Protein AF-A0A7S2BLW1-F1 (afdb_monomer)

Secondary structure (DSSP, 8-state):
-HHHHHTT--EE---EEESSHHHHHHHHHHHHTTEE-TT-EEESSPPPEEEEEE-TTS-EEEEEE-GGGG---SSPPHHHHHHHHT-SEEEEEESS-HHHHHHHHHHHHHTT-EEEEEEEE--SPPPHHHHTT-SEEE-BHHHHHHHHTS--SSHHHHHHHHHHHHHTT-SEEEEE-GGG-EEEE-TTS-EEEEPPPP---

Structure (mmCIF, N/CA/C/O backbone):
data_AF-A0A7S2BLW1-F1
#
_entry.id   AF-A0A7S2BLW1-F1
#
loop_
_atom_site.group_PDB
_atom_site.id
_atom_site.type_symbol
_atom_site.label_atom_id
_atom_site.label_alt_id
_atom_site.label_comp_id
_atom_site.label_asym_id
_atom_site.label_entity_id
_atom_site.label_seq_id
_atom_site.pdbx_PDB_ins_code
_atom_site.Cartn_x
_atom_site.Cartn_y
_atom_site.Cartn_z
_atom_site.occupancy
_atom_site.B_iso_or_equiv
_atom_site.auth_seq_id
_atom_site.auth_comp_id
_atom_site.auth_asym_id
_atom_site.auth_atom_id
_atom_site.pdbx_PDB_model_num
ATOM 1 N N . ALA A 1 1 ? 1.965 -8.039 -1.731 1.00 95.88 1 ALA A N 1
ATOM 2 C CA . ALA A 1 1 ? 2.128 -9.016 -2.837 1.00 95.88 1 ALA A CA 1
ATOM 3 C C . ALA A 1 1 ? 2.358 -10.453 -2.345 1.00 95.88 1 ALA A C 1
ATOM 5 O O . ALA A 1 1 ? 1.430 -11.248 -2.413 1.00 95.88 1 ALA A O 1
ATOM 6 N N . VAL A 1 2 ? 3.535 -10.786 -1.792 1.00 97.81 2 VAL A N 1
ATOM 7 C CA . VAL A 1 2 ? 3.902 -12.162 -1.371 1.00 97.81 2 VAL A CA 1
ATOM 8 C C . VAL A 1 2 ? 2.880 -12.810 -0.429 1.00 97.81 2 VAL A C 1
ATOM 10 O O . VAL A 1 2 ? 2.527 -13.969 -0.621 1.00 97.81 2 VAL A O 1
ATOM 13 N N . ALA A 1 3 ? 2.374 -12.073 0.567 1.00 96.94 3 ALA A N 1
ATOM 14 C CA . ALA A 1 3 ? 1.365 -12.594 1.493 1.00 96.94 3 ALA A CA 1
ATOM 15 C C . ALA A 1 3 ? 0.084 -13.053 0.769 1.00 96.94 3 ALA A C 1
ATOM 17 O O . ALA A 1 3 ? -0.399 -14.153 1.018 1.00 96.94 3 ALA A O 1
ATOM 18 N N . ALA A 1 4 ? -0.422 -12.253 -0.175 1.00 97.12 4 ALA A N 1
ATOM 19 C CA . ALA A 1 4 ? -1.602 -12.598 -0.966 1.00 97.12 4 ALA A CA 1
ATOM 20 C C . ALA A 1 4 ? -1.355 -13.816 -1.874 1.00 97.12 4 ALA A C 1
ATOM 22 O O . ALA A 1 4 ? -2.189 -14.719 -1.918 1.00 97.12 4 ALA A O 1
ATOM 23 N N . ALA A 1 5 ? -0.184 -13.896 -2.514 1.00 97.56 5 ALA A N 1
ATOM 24 C CA . ALA A 1 5 ? 0.185 -15.046 -3.340 1.00 97.56 5 ALA A CA 1
ATOM 25 C C . ALA A 1 5 ? 0.271 -16.343 -2.515 1.00 97.56 5 ALA A C 1
ATOM 27 O O . ALA A 1 5 ? -0.283 -17.370 -2.902 1.00 97.56 5 ALA A O 1
ATOM 28 N N . LYS A 1 6 ? 0.857 -16.284 -1.310 1.00 96.56 6 LYS A N 1
ATOM 29 C CA . LYS A 1 6 ? 0.901 -17.423 -0.375 1.00 96.56 6 LYS A CA 1
ATOM 30 C C . LYS A 1 6 ? -0.478 -17.864 0.124 1.00 96.56 6 LYS A C 1
ATOM 32 O O . LYS A 1 6 ? -0.643 -19.032 0.461 1.00 96.56 6 LYS A O 1
ATOM 37 N N . MET A 1 7 ? -1.463 -16.966 0.148 1.00 96.56 7 MET A N 1
ATOM 38 C CA . MET A 1 7 ? -2.867 -17.307 0.423 1.00 96.56 7 MET A CA 1
ATOM 39 C C . MET A 1 7 ? -3.597 -17.900 -0.798 1.00 96.56 7 MET A C 1
ATOM 41 O O . MET A 1 7 ? -4.777 -18.227 -0.701 1.00 96.56 7 MET A O 1
ATOM 45 N N . GLY A 1 8 ? -2.913 -18.065 -1.936 1.00 96.75 8 GLY A N 1
ATOM 46 C CA . GLY A 1 8 ? -3.455 -18.667 -3.155 1.00 96.75 8 GLY A CA 1
ATOM 47 C C . GLY A 1 8 ? -4.126 -17.679 -4.110 1.00 96.75 8 GLY A C 1
ATOM 48 O O . GLY A 1 8 ? -4.750 -18.113 -5.078 1.00 96.75 8 GLY A O 1
ATOM 49 N N . ALA A 1 9 ? -4.019 -16.370 -3.865 1.00 96.75 9 ALA A N 1
ATOM 50 C CA . ALA A 1 9 ? -4.524 -15.371 -4.800 1.00 96.75 9 ALA A CA 1
ATOM 51 C C . ALA A 1 9 ? -3.577 -15.226 -6.010 1.00 96.75 9 ALA A C 1
ATOM 53 O O . ALA A 1 9 ? -2.358 -15.218 -5.824 1.00 96.75 9 ALA A O 1
ATOM 54 N N . PRO A 1 10 ? -4.095 -15.058 -7.241 1.00 97.56 10 PRO A N 1
ATOM 55 C CA . PRO A 1 10 ? -3.279 -14.611 -8.364 1.00 97.56 10 PRO A CA 1
ATOM 56 C C . PRO A 1 10 ? -2.869 -13.150 -8.138 1.00 97.56 10 PRO A C 1
ATOM 58 O O . PRO A 1 10 ? -3.726 -12.282 -7.973 1.00 97.56 10 PRO A O 1
ATOM 61 N N . VAL A 1 11 ? -1.564 -12.873 -8.110 1.00 98.38 11 VAL A N 1
ATOM 62 C CA . VAL A 1 11 ? -1.025 -11.537 -7.816 1.00 98.38 11 VAL A CA 1
ATOM 63 C C . VAL A 1 11 ? -0.089 -11.105 -8.931 1.00 98.38 11 VAL A C 1
ATOM 65 O O . VAL A 1 11 ? 0.909 -11.776 -9.174 1.00 98.38 11 VAL A O 1
ATOM 68 N N . ALA A 1 12 ? -0.370 -9.951 -9.532 1.00 98.31 12 ALA A N 1
ATOM 69 C CA . ALA A 1 12 ? 0.594 -9.211 -10.334 1.00 98.31 12 ALA A CA 1
ATOM 70 C C . ALA A 1 12 ? 1.172 -8.057 -9.503 1.00 98.31 12 ALA A C 1
ATOM 72 O O . ALA A 1 12 ? 0.434 -7.354 -8.810 1.00 98.31 12 ALA A O 1
ATOM 73 N N . PHE A 1 13 ? 2.490 -7.878 -9.545 1.00 98.50 13 PHE A N 1
ATOM 74 C CA . PHE A 1 13 ? 3.198 -6.806 -8.853 1.00 98.50 13 PHE A CA 1
ATOM 75 C C . PHE A 1 13 ? 3.796 -5.821 -9.858 1.00 98.50 13 PHE A C 1
ATOM 77 O O . PHE A 1 13 ? 4.572 -6.194 -10.742 1.00 98.50 13 PHE A O 1
ATOM 84 N N . ALA A 1 14 ? 3.438 -4.550 -9.687 1.00 97.81 14 ALA A N 1
ATOM 85 C CA . ALA A 1 14 ? 3.979 -3.432 -10.440 1.00 97.81 14 ALA A CA 1
ATOM 86 C C . ALA A 1 14 ? 4.815 -2.562 -9.500 1.00 97.81 14 ALA A C 1
ATOM 88 O O . ALA A 1 14 ? 4.307 -1.998 -8.534 1.00 97.81 14 ALA A O 1
ATOM 89 N N . GLY A 1 15 ? 6.104 -2.472 -9.795 1.00 97.12 15 GLY A N 1
ATOM 90 C CA . GLY A 1 15 ? 7.085 -1.715 -9.035 1.00 97.12 15 GLY A CA 1
ATOM 91 C C . GLY A 1 15 ? 8.317 -1.457 -9.889 1.00 97.12 15 GLY A C 1
ATOM 92 O O . GLY A 1 15 ? 8.376 -1.866 -11.051 1.00 97.12 15 GLY A O 1
ATOM 93 N N . VAL A 1 16 ? 9.315 -0.796 -9.316 1.00 97.5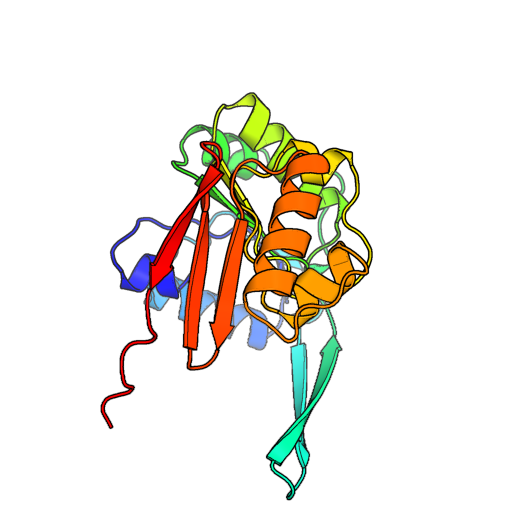6 16 VAL A N 1
ATOM 94 C CA . VAL A 1 16 ? 10.586 -0.542 -9.997 1.00 97.56 16 VAL A CA 1
ATOM 95 C C . VAL A 1 16 ? 11.699 -1.147 -9.157 1.00 97.56 16 VAL A C 1
ATOM 97 O O . VAL A 1 16 ? 11.969 -0.701 -8.044 1.00 97.56 16 VAL A O 1
ATOM 100 N N . PHE A 1 17 ? 12.342 -2.183 -9.685 1.00 97.81 17 PHE A N 1
ATOM 101 C CA . PHE A 1 17 ? 13.496 -2.799 -9.041 1.00 97.81 17 PHE A CA 1
ATOM 102 C C . PHE A 1 17 ? 14.773 -2.042 -9.396 1.00 97.81 17 PHE A C 1
ATOM 104 O O . PHE A 1 17 ? 14.910 -1.516 -10.499 1.00 97.81 17 PHE A O 1
ATOM 111 N N . GLY A 1 18 ? 15.744 -2.025 -8.485 1.00 97.69 18 GLY A N 1
ATOM 112 C CA . GLY A 1 18 ? 17.091 -1.573 -8.827 1.00 97.69 18 GLY A CA 1
ATOM 113 C C . GLY A 1 18 ? 17.799 -2.552 -9.763 1.00 97.69 18 GLY A C 1
ATOM 114 O O . GLY A 1 18 ? 17.591 -3.762 -9.678 1.00 97.69 18 GLY A O 1
ATOM 115 N N . GLY A 1 19 ? 18.698 -2.045 -10.606 1.00 96.19 19 GLY A N 1
ATOM 116 C CA . GLY A 1 19 ? 19.551 -2.857 -11.484 1.00 96.19 19 GLY A CA 1
ATOM 117 C C . GLY A 1 19 ? 20.687 -3.596 -10.759 1.00 96.19 19 GLY A C 1
ATOM 118 O O . GLY A 1 19 ? 21.615 -4.087 -11.401 1.00 96.19 19 GLY A O 1
ATOM 119 N N . ASP A 1 20 ? 20.651 -3.641 -9.427 1.00 96.69 20 ASP A N 1
ATOM 120 C CA . ASP A 1 20 ? 21.665 -4.245 -8.571 1.00 96.69 20 ASP A CA 1
ATOM 121 C C . ASP A 1 20 ? 21.285 -5.671 -8.113 1.00 96.69 20 ASP A C 1
ATOM 123 O O . ASP A 1 20 ? 20.263 -6.259 -8.494 1.00 96.69 20 ASP A O 1
ATOM 127 N N . SER A 1 21 ? 22.145 -6.270 -7.285 1.00 96.81 21 SER A N 1
ATOM 128 C CA . SER A 1 21 ? 21.915 -7.612 -6.743 1.00 96.81 21 SER A CA 1
ATOM 129 C C . SER A 1 21 ? 20.725 -7.682 -5.785 1.00 96.81 21 SER A C 1
ATOM 131 O O . SER A 1 21 ? 20.128 -8.750 -5.658 1.00 96.81 21 SER A O 1
ATOM 133 N N . HIS A 1 22 ? 20.364 -6.581 -5.115 1.00 96.56 22 HIS A N 1
ATOM 134 C CA . HIS A 1 22 ? 19.209 -6.552 -4.218 1.00 96.56 22 HIS A CA 1
ATOM 135 C C . HIS A 1 22 ? 17.907 -6.602 -5.015 1.00 96.56 22 HIS A C 1
ATOM 137 O O . HIS A 1 22 ? 17.041 -7.412 -4.692 1.00 96.56 22 HIS A O 1
ATOM 143 N N . GLY A 1 23 ? 17.797 -5.819 -6.093 1.00 97.31 23 GLY A N 1
ATOM 144 C CA . GLY A 1 23 ? 16.642 -5.876 -6.992 1.00 97.31 23 GLY A CA 1
ATOM 145 C C . GLY A 1 23 ? 16.459 -7.270 -7.600 1.00 97.31 23 GLY A C 1
ATOM 146 O O . GLY A 1 23 ? 15.361 -7.826 -7.578 1.00 97.31 23 GLY A O 1
ATOM 147 N N . SER A 1 24 ? 17.559 -7.894 -8.035 1.00 96.62 24 SER A N 1
ATOM 148 C CA . SER A 1 24 ? 17.551 -9.272 -8.554 1.00 96.62 24 SER A CA 1
ATOM 149 C C . SER A 1 24 ? 17.088 -10.301 -7.509 1.00 96.62 24 SER A C 1
ATOM 151 O O . SER A 1 24 ? 16.303 -11.202 -7.817 1.00 96.62 24 SER A O 1
ATOM 153 N N . MET A 1 25 ? 17.554 -10.166 -6.264 1.00 97.44 25 MET A N 1
ATOM 154 C CA . MET A 1 25 ? 17.175 -11.041 -5.152 1.00 97.44 25 MET A CA 1
ATOM 155 C C . MET A 1 25 ? 15.695 -10.889 -4.769 1.00 97.44 25 MET A C 1
ATOM 157 O O . MET A 1 25 ? 15.004 -11.897 -4.610 1.00 97.44 25 MET A O 1
ATOM 161 N N . LEU A 1 26 ? 15.182 -9.657 -4.686 1.00 97.25 26 LEU A N 1
ATOM 162 C CA . LEU A 1 26 ? 13.772 -9.395 -4.382 1.00 97.25 26 LEU A CA 1
ATOM 163 C C . LEU A 1 26 ? 12.848 -9.944 -5.465 1.00 97.25 26 LEU A C 1
ATOM 165 O O . LEU A 1 26 ? 11.855 -10.596 -5.144 1.00 97.25 26 LEU A O 1
ATOM 169 N N . ARG A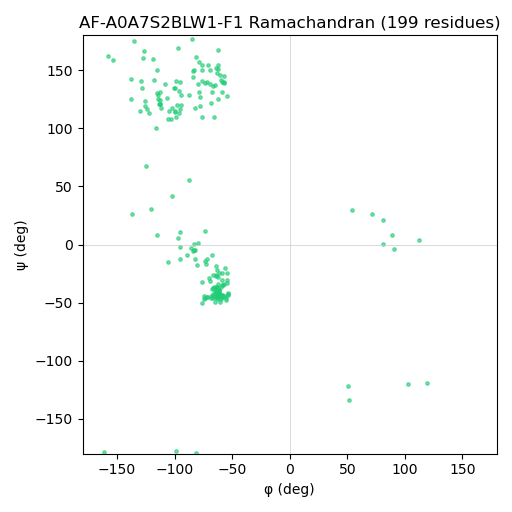 1 27 ? 13.201 -9.738 -6.738 1.00 96.88 27 ARG A N 1
ATOM 170 C CA . ARG A 1 27 ? 12.436 -10.281 -7.860 1.00 96.88 27 ARG A CA 1
ATOM 171 C C . ARG A 1 27 ? 12.373 -11.806 -7.812 1.00 96.88 27 ARG A C 1
ATOM 173 O O . ARG A 1 27 ? 11.287 -12.365 -7.879 1.00 96.88 27 ARG A O 1
ATOM 180 N N . THR A 1 28 ? 13.513 -12.462 -7.587 1.00 97.50 28 THR A N 1
ATOM 181 C CA . THR A 1 28 ? 13.574 -13.927 -7.437 1.00 97.50 28 THR A CA 1
ATOM 182 C C . THR A 1 28 ? 12.692 -14.401 -6.281 1.00 97.50 28 THR A C 1
ATOM 184 O O . THR A 1 28 ? 11.904 -15.325 -6.441 1.00 97.50 28 THR A O 1
ATOM 187 N N . THR A 1 29 ? 12.758 -13.717 -5.135 1.00 97.50 29 THR A N 1
ATOM 188 C CA . THR A 1 29 ? 11.943 -14.038 -3.950 1.00 97.50 29 THR A CA 1
ATOM 189 C C . THR A 1 29 ? 10.441 -13.903 -4.227 1.00 97.50 29 THR A C 1
ATOM 191 O O . THR A 1 29 ? 9.640 -14.701 -3.742 1.00 97.50 29 THR A O 1
ATOM 194 N N . MET A 1 30 ? 10.038 -12.887 -4.996 1.00 98.06 30 MET A N 1
ATOM 195 C CA . MET A 1 30 ? 8.648 -12.691 -5.409 1.00 98.06 30 MET A CA 1
ATOM 196 C C . MET A 1 30 ? 8.184 -13.773 -6.390 1.00 98.06 30 MET A C 1
ATOM 198 O O . MET A 1 30 ? 7.117 -14.353 -6.179 1.00 98.06 30 MET A O 1
ATOM 202 N N . ASP A 1 31 ? 8.995 -14.083 -7.401 1.00 96.19 31 ASP A N 1
ATOM 203 C CA . ASP A 1 31 ? 8.692 -15.113 -8.398 1.00 96.19 31 ASP A CA 1
ATOM 204 C C . ASP A 1 31 ? 8.552 -16.500 -7.730 1.00 96.19 31 ASP A C 1
ATOM 206 O O . ASP A 1 31 ? 7.583 -17.220 -7.976 1.00 96.19 31 ASP A O 1
ATOM 210 N N . GLU A 1 32 ? 9.455 -16.856 -6.805 1.00 97.50 32 GLU A N 1
ATOM 211 C CA . GLU A 1 32 ? 9.389 -18.096 -6.009 1.00 97.50 32 GLU A CA 1
ATOM 212 C C . GLU A 1 32 ? 8.142 -18.172 -5.114 1.00 97.50 32 GLU A C 1
ATOM 214 O O . GLU A 1 32 ? 7.647 -19.261 -4.814 1.00 97.50 32 GLU A O 1
ATOM 219 N N . ALA A 1 33 ? 7.606 -17.023 -4.698 1.00 97.75 33 ALA A N 1
ATOM 220 C CA . ALA A 1 33 ? 6.365 -16.936 -3.939 1.00 97.75 33 ALA A CA 1
ATOM 221 C C . ALA A 1 33 ? 5.099 -16.975 -4.817 1.00 97.75 33 ALA A C 1
ATOM 223 O O . ALA A 1 33 ? 3.997 -16.896 -4.272 1.00 97.75 33 ALA A O 1
ATOM 224 N N . GLY A 1 34 ? 5.234 -17.092 -6.143 1.00 97.75 34 GLY A N 1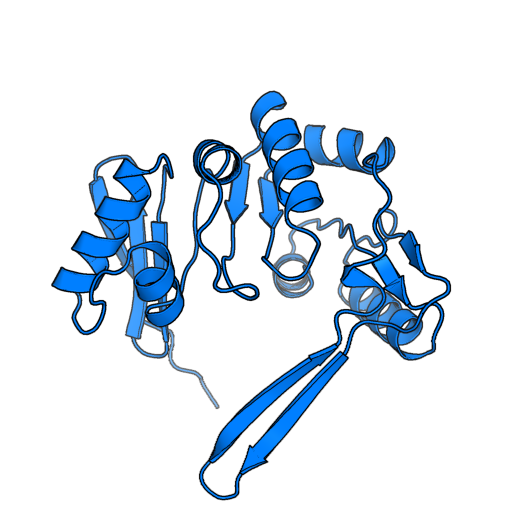
ATOM 225 C CA . GLY A 1 34 ? 4.113 -17.128 -7.084 1.00 97.75 34 GLY A CA 1
ATOM 226 C C . GLY A 1 34 ? 3.542 -15.752 -7.439 1.00 97.75 34 GLY A C 1
ATOM 227 O O . GLY A 1 34 ? 2.386 -15.663 -7.849 1.00 97.75 34 GLY A O 1
ATOM 228 N N . VAL A 1 35 ? 4.317 -14.680 -7.259 1.00 98.69 35 VAL A N 1
ATOM 229 C CA . VAL A 1 35 ? 3.942 -13.325 -7.683 1.00 98.69 35 VAL A CA 1
ATOM 230 C C . VAL A 1 35 ? 4.380 -13.114 -9.132 1.00 98.69 35 VAL A C 1
ATOM 232 O O . VAL A 1 35 ? 5.543 -13.320 -9.460 1.00 98.69 35 VAL A O 1
ATOM 235 N N . ASP A 1 36 ? 3.476 -12.659 -9.997 1.00 98.25 36 ASP A N 1
ATOM 236 C CA . ASP A 1 36 ? 3.819 -12.233 -11.355 1.00 98.25 36 ASP A CA 1
ATOM 237 C C . ASP A 1 36 ? 4.484 -10.847 -11.323 1.00 98.25 36 ASP A C 1
ATOM 239 O O . ASP A 1 36 ? 3.839 -9.837 -11.041 1.00 98.25 36 ASP A O 1
ATOM 243 N N . THR A 1 37 ? 5.787 -10.793 -11.608 1.00 97.75 37 THR A N 1
ATOM 244 C CA . THR A 1 37 ? 6.575 -9.549 -11.652 1.00 97.75 37 THR A CA 1
ATOM 245 C C . THR A 1 37 ? 6.703 -8.950 -13.058 1.00 97.75 37 THR A C 1
ATOM 247 O O . THR A 1 37 ? 7.492 -8.027 -13.262 1.00 97.75 37 THR A O 1
ATOM 250 N N . SER A 1 38 ? 5.950 -9.438 -14.051 1.00 97.00 38 SER A N 1
ATOM 251 C CA . SER A 1 38 ? 6.062 -8.997 -15.453 1.00 97.00 38 SER A CA 1
ATOM 252 C C . SER A 1 38 ? 5.711 -7.524 -15.693 1.00 97.00 38 SER A C 1
ATOM 254 O O . SER A 1 38 ? 6.181 -6.941 -16.668 1.00 97.00 38 SER A O 1
ATOM 256 N N . LEU A 1 39 ? 4.941 -6.908 -14.791 1.00 96.88 39 LEU A N 1
ATOM 257 C CA . LEU A 1 39 ? 4.591 -5.483 -14.828 1.00 96.88 39 LEU A CA 1
ATOM 258 C C . LEU A 1 39 ? 5.660 -4.575 -14.204 1.00 96.88 39 LEU A C 1
ATOM 260 O O . LEU A 1 39 ? 5.508 -3.354 -14.216 1.00 96.88 39 LEU A O 1
ATOM 264 N N . SER A 1 40 ? 6.707 -5.149 -13.611 1.00 96.75 40 SER A N 1
ATOM 265 C CA . SER A 1 40 ? 7.746 -4.383 -12.931 1.00 96.75 40 SER A CA 1
ATOM 266 C C . SER A 1 40 ? 8.818 -3.881 -13.895 1.00 96.75 40 SER A C 1
ATOM 268 O O . SER A 1 40 ? 9.215 -4.566 -14.837 1.00 96.75 40 SER A O 1
ATOM 270 N N . MET A 1 41 ? 9.326 -2.684 -13.620 1.00 96.00 41 MET A N 1
ATOM 271 C CA . MET A 1 41 ? 10.421 -2.057 -14.357 1.00 96.00 41 MET A CA 1
ATOM 272 C C . MET A 1 41 ? 11.760 -2.275 -13.644 1.00 96.00 41 MET A C 1
ATOM 274 O O . MET A 1 41 ? 11.811 -2.722 -12.495 1.00 96.00 41 MET A O 1
ATOM 278 N N . VAL A 1 42 ? 12.855 -1.941 -14.330 1.00 96.44 42 VAL A N 1
ATOM 279 C CA . VAL A 1 42 ? 14.210 -1.979 -13.768 1.00 96.44 42 VAL A CA 1
ATOM 280 C C . VAL A 1 42 ? 14.871 -0.618 -13.949 1.00 96.44 42 VAL A C 1
ATOM 282 O O . VAL A 1 42 ? 15.067 -0.161 -15.073 1.00 96.44 42 VAL A O 1
ATOM 285 N N . SER A 1 43 ? 15.225 0.006 -12.830 1.00 96.44 43 SER A N 1
ATOM 286 C CA . SER A 1 43 ? 15.986 1.250 -12.763 1.00 96.44 43 SER A CA 1
ATOM 287 C C . SER A 1 43 ? 17.468 1.006 -13.054 1.00 96.44 43 SER A C 1
ATOM 289 O O . SER A 1 43 ? 18.024 -0.040 -12.713 1.00 96.44 43 SER A O 1
ATOM 291 N N . ALA A 1 44 ? 18.152 2.007 -13.612 1.00 94.25 44 ALA A N 1
ATOM 292 C CA . ALA A 1 44 ? 19.617 2.024 -13.659 1.00 94.25 44 ALA A CA 1
ATOM 293 C C . ALA A 1 44 ? 20.255 2.300 -12.279 1.00 94.25 44 ALA A C 1
ATOM 295 O O . ALA A 1 44 ? 21.455 2.084 -12.097 1.00 94.25 44 ALA A O 1
ATOM 296 N N . GLY A 1 45 ? 19.471 2.811 -11.325 1.00 94.62 45 GLY A N 1
ATOM 297 C CA . GLY A 1 45 ? 19.885 3.111 -9.960 1.00 94.62 45 GLY A CA 1
ATOM 298 C C . GLY A 1 45 ? 19.815 1.910 -9.006 1.00 94.62 45 GLY A C 1
ATOM 299 O O . GLY A 1 45 ? 19.389 0.813 -9.386 1.00 94.62 45 GLY A O 1
ATOM 300 N N . PRO A 1 46 ? 20.244 2.110 -7.746 1.00 96.69 46 PRO A N 1
ATOM 301 C CA . PRO A 1 46 ? 20.203 1.072 -6.726 1.00 96.69 46 PRO A CA 1
ATOM 302 C C . PRO A 1 46 ? 18.768 0.785 -6.278 1.00 96.69 46 PRO A C 1
ATOM 304 O O . PRO A 1 46 ? 17.893 1.656 -6.316 1.00 96.69 46 PRO A O 1
ATOM 307 N N . ASN A 1 47 ? 18.537 -0.428 -5.789 1.00 97.69 47 ASN A N 1
ATOM 308 C CA . ASN A 1 47 ? 17.255 -0.793 -5.206 1.00 97.69 47 ASN A CA 1
ATOM 309 C C . ASN A 1 47 ? 16.982 0.035 -3.941 1.00 97.69 47 ASN A C 1
ATOM 311 O O . ASN A 1 47 ? 17.917 0.436 -3.239 1.00 97.69 47 ASN A O 1
ATOM 315 N N . GLY A 1 48 ? 15.701 0.258 -3.634 1.00 96.00 48 GLY A N 1
ATOM 316 C CA . GLY A 1 48 ? 15.296 0.836 -2.356 1.00 96.00 48 GLY A CA 1
ATOM 317 C C . GLY A 1 48 ? 15.800 0.004 -1.174 1.00 96.00 48 GLY A C 1
ATOM 318 O O . GLY A 1 48 ? 15.919 -1.222 -1.264 1.00 96.00 48 GLY A O 1
ATOM 319 N N . GLN A 1 49 ? 16.144 0.673 -0.078 1.00 94.69 49 GLN A N 1
ATOM 320 C CA . GLN A 1 49 ? 16.694 0.052 1.124 1.00 94.69 49 GLN A CA 1
ATOM 321 C C . GLN A 1 49 ? 16.068 0.658 2.375 1.00 94.69 49 GLN A C 1
ATOM 323 O O . GLN A 1 49 ? 15.876 1.869 2.464 1.00 94.69 49 GLN A O 1
ATOM 328 N N . ALA A 1 50 ? 15.827 -0.192 3.368 1.00 93.19 50 ALA A N 1
ATOM 329 C CA . ALA A 1 50 ? 15.523 0.215 4.731 1.00 93.19 50 ALA A CA 1
ATOM 330 C C . ALA A 1 50 ? 16.677 -0.231 5.635 1.00 93.19 50 ALA A C 1
ATOM 332 O O . ALA A 1 50 ? 16.996 -1.419 5.708 1.00 93.19 50 ALA A O 1
ATOM 333 N N . ILE A 1 51 ? 17.317 0.717 6.315 1.00 92.81 51 ILE A N 1
ATOM 334 C CA . ILE A 1 51 ? 18.359 0.440 7.304 1.00 92.81 51 ILE A C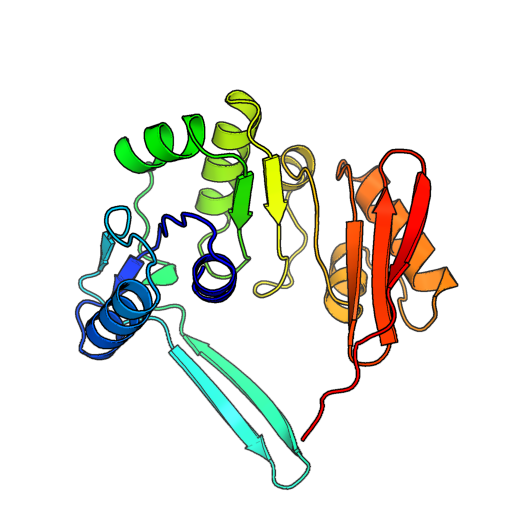A 1
ATOM 335 C C . ILE A 1 51 ? 17.699 0.497 8.675 1.00 92.81 51 ILE A C 1
ATOM 337 O O . ILE A 1 51 ? 17.311 1.567 9.139 1.00 92.81 51 ILE A O 1
ATOM 341 N N . ILE A 1 52 ? 17.564 -0.664 9.311 1.00 92.50 52 ILE A N 1
ATOM 342 C CA . ILE A 1 52 ? 16.930 -0.796 10.622 1.00 92.50 52 ILE A CA 1
ATOM 343 C C . ILE A 1 52 ? 18.025 -0.871 11.684 1.00 92.50 52 ILE A C 1
ATOM 345 O O . ILE A 1 52 ? 18.807 -1.821 11.722 1.00 92.50 52 ILE A O 1
ATOM 349 N N . VAL A 1 53 ? 18.074 0.134 12.552 1.00 93.44 53 VAL A N 1
ATOM 350 C CA . VAL A 1 53 ? 18.967 0.185 13.709 1.00 93.44 53 VAL A CA 1
ATOM 351 C C . VAL A 1 53 ? 18.167 -0.218 14.938 1.00 93.44 53 VAL A C 1
ATOM 353 O O . VAL A 1 53 ? 17.237 0.484 15.326 1.00 93.44 53 VAL A O 1
ATOM 356 N N . LEU A 1 54 ? 18.523 -1.353 15.537 1.00 93.44 54 LEU A N 1
ATOM 357 C CA . LEU A 1 54 ? 17.912 -1.834 16.771 1.00 93.44 54 LEU A CA 1
ATOM 358 C C . LEU A 1 54 ? 18.788 -1.448 17.962 1.00 93.44 54 LEU A C 1
ATOM 360 O O . LEU A 1 54 ? 19.949 -1.853 18.054 1.00 93.44 54 LEU A O 1
ATOM 364 N N . GLU A 1 55 ? 18.229 -0.675 18.882 1.00 90.56 55 GLU A N 1
ATOM 365 C CA . GLU A 1 55 ? 18.881 -0.359 20.143 1.00 90.56 55 GLU A CA 1
ATOM 366 C C . GLU A 1 55 ? 18.811 -1.544 21.119 1.00 90.56 55 GLU A C 1
ATOM 368 O O . GLU A 1 55 ? 17.859 -2.328 21.080 1.00 90.56 55 GLU A O 1
ATOM 373 N N . PRO A 1 56 ? 19.749 -1.653 22.080 1.00 91.69 56 PRO A N 1
ATOM 374 C CA . PRO A 1 56 ? 19.672 -2.657 23.146 1.00 91.69 56 PRO A CA 1
ATOM 375 C C . PRO A 1 56 ? 18.377 -2.605 23.974 1.00 91.69 56 PRO A C 1
ATOM 377 O O . PRO A 1 56 ? 18.033 -3.578 24.638 1.00 91.69 56 PRO A O 1
ATOM 380 N N . THR A 1 57 ? 17.671 -1.472 23.951 1.00 91.75 57 THR A N 1
ATOM 381 C CA . THR A 1 57 ? 16.370 -1.258 24.604 1.00 91.75 57 THR A CA 1
ATOM 382 C C . THR A 1 57 ? 15.212 -1.956 23.884 1.00 91.75 57 THR A C 1
ATOM 384 O O . THR A 1 57 ? 14.134 -2.076 24.460 1.00 91.75 57 THR A O 1
ATOM 387 N N . GLY A 1 58 ? 15.418 -2.409 22.643 1.00 85.44 58 GLY A N 1
ATOM 388 C CA . GLY A 1 58 ? 14.373 -2.915 21.753 1.00 85.44 58 GLY A CA 1
ATOM 389 C C . GLY A 1 58 ? 13.738 -1.839 20.866 1.00 85.44 58 GLY A C 1
ATOM 390 O O . GLY A 1 58 ? 12.928 -2.180 20.008 1.00 85.44 58 GLY A O 1
ATOM 391 N N . ALA A 1 59 ? 14.109 -0.563 21.029 1.00 85.31 59 ALA A N 1
ATOM 392 C CA . ALA A 1 59 ? 13.666 0.508 20.140 1.00 85.31 59 ALA A CA 1
ATOM 393 C C . ALA A 1 59 ? 14.302 0.362 18.747 1.00 85.31 59 ALA A C 1
ATOM 395 O O . ALA A 1 59 ? 15.495 0.073 18.634 1.00 85.31 59 ALA A O 1
ATOM 396 N N . ASN A 1 60 ? 13.522 0.579 17.686 1.00 87.44 60 ASN A N 1
ATOM 397 C CA . ASN A 1 60 ? 14.005 0.576 16.308 1.00 87.44 60 ASN A CA 1
ATOM 398 C C . ASN A 1 60 ? 14.026 1.998 15.722 1.00 87.44 60 ASN A C 1
ATOM 400 O O . ASN A 1 60 ? 13.103 2.784 15.894 1.00 87.44 60 ASN A O 1
ATOM 404 N N . THR A 1 61 ? 15.091 2.326 14.995 1.00 88.06 61 THR A N 1
ATOM 405 C CA . THR A 1 61 ? 15.158 3.497 14.111 1.00 88.06 61 THR A CA 1
ATOM 406 C C . THR A 1 61 ? 15.276 3.004 12.679 1.00 88.06 61 THR A C 1
ATOM 408 O O . THR A 1 61 ? 16.139 2.177 12.385 1.00 88.06 61 THR A O 1
ATOM 411 N N . ILE A 1 62 ? 14.421 3.500 11.787 1.00 87.62 62 ILE A N 1
ATOM 412 C CA . ILE A 1 62 ? 14.380 3.077 10.384 1.00 87.62 62 ILE A CA 1
ATOM 413 C C . ILE A 1 62 ? 14.830 4.245 9.507 1.00 87.62 62 ILE A C 1
ATOM 415 O O . ILE A 1 62 ? 14.219 5.310 9.527 1.00 87.62 62 ILE A O 1
ATOM 419 N N . LEU A 1 63 ? 15.897 4.047 8.729 1.00 89.31 63 LEU A N 1
ATOM 420 C CA . LEU A 1 63 ? 16.301 4.980 7.678 1.00 89.31 63 LEU A CA 1
ATOM 421 C C . LEU A 1 63 ? 15.883 4.422 6.321 1.00 89.31 63 LEU A C 1
ATOM 423 O O . LEU A 1 63 ? 16.368 3.367 5.906 1.00 89.31 63 LEU A O 1
ATOM 427 N N . LEU A 1 64 ? 15.007 5.143 5.628 1.00 89.44 64 LEU A N 1
ATOM 428 C CA . LEU A 1 64 ? 14.526 4.770 4.303 1.00 89.44 64 LEU A CA 1
ATOM 429 C C . LEU A 1 64 ? 15.354 5.461 3.219 1.00 89.44 64 LEU A C 1
ATOM 431 O O . LEU A 1 64 ? 15.527 6.679 3.213 1.00 89.44 64 LEU A O 1
ATOM 435 N N . VAL A 1 65 ? 15.843 4.665 2.275 1.00 93.06 65 VAL A N 1
ATOM 436 C CA . VAL A 1 65 ? 16.479 5.112 1.038 1.00 93.06 65 VAL A CA 1
ATOM 437 C C . VAL A 1 65 ? 15.589 4.624 -0.104 1.00 93.06 65 VAL A C 1
ATOM 439 O O . VAL A 1 65 ? 15.676 3.450 -0.459 1.00 93.06 65 VAL A O 1
ATOM 442 N N . PRO A 1 66 ? 14.728 5.479 -0.689 1.00 92.31 66 PRO A N 1
ATOM 443 C CA . PRO A 1 66 ? 13.724 5.030 -1.658 1.00 92.31 66 PRO A CA 1
ATOM 444 C C . PRO A 1 66 ? 14.318 4.322 -2.882 1.00 92.31 66 PRO A C 1
ATOM 446 O O . PRO A 1 66 ? 13.736 3.370 -3.394 1.00 92.31 66 PRO A O 1
ATOM 449 N N . GLY A 1 67 ? 15.501 4.758 -3.336 1.00 96.25 67 GLY A N 1
ATOM 450 C CA . GLY A 1 67 ? 16.183 4.177 -4.493 1.00 96.25 67 GLY A CA 1
ATOM 451 C C . GLY A 1 67 ? 15.258 4.088 -5.709 1.00 96.25 67 GLY A C 1
ATOM 452 O O . GLY A 1 67 ? 14.528 5.034 -6.014 1.00 96.25 67 GLY A O 1
ATOM 453 N N . ALA A 1 68 ? 15.268 2.928 -6.362 1.00 97.44 68 ALA A N 1
ATOM 454 C CA . ALA A 1 68 ? 14.434 2.619 -7.515 1.00 97.44 68 ALA A CA 1
ATOM 455 C C . ALA A 1 68 ? 12.923 2.824 -7.290 1.00 97.44 68 ALA A C 1
ATOM 457 O O . ALA A 1 68 ? 12.237 3.136 -8.255 1.00 97.44 68 ALA A O 1
ATOM 458 N N . ASN A 1 69 ? 12.395 2.766 -6.056 1.00 96.69 69 ASN A N 1
ATOM 459 C CA . ASN A 1 69 ? 10.960 2.987 -5.806 1.00 96.69 69 ASN A CA 1
ATOM 460 C C . ASN A 1 69 ? 10.469 4.365 -6.281 1.00 96.69 69 ASN A C 1
ATOM 462 O O . ASN A 1 69 ? 9.288 4.518 -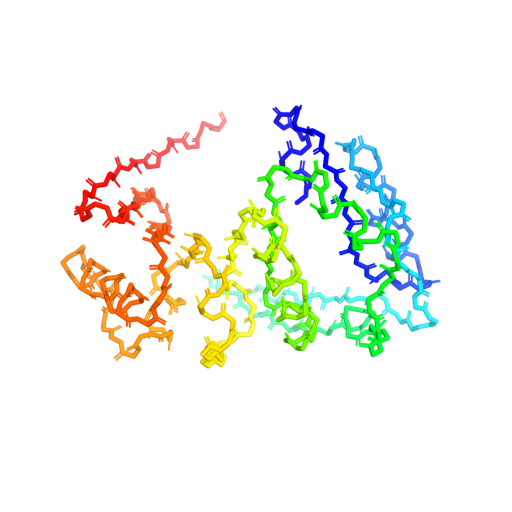6.584 1.00 96.69 69 ASN A O 1
ATOM 466 N N . ASN A 1 70 ? 11.366 5.356 -6.368 1.00 95.50 70 ASN A N 1
ATOM 467 C CA . ASN A 1 70 ? 11.063 6.692 -6.885 1.00 95.50 70 ASN A CA 1
ATOM 468 C C . ASN A 1 70 ? 11.265 6.841 -8.400 1.00 95.50 70 ASN A C 1
ATOM 470 O O . ASN A 1 70 ? 10.864 7.862 -8.961 1.00 95.50 70 ASN A O 1
ATOM 474 N N . ASP A 1 71 ? 11.860 5.849 -9.061 1.00 95.75 71 ASP A N 1
ATOM 475 C CA . ASP A 1 71 ? 12.230 5.890 -10.478 1.00 95.75 71 ASP A CA 1
ATOM 476 C C . ASP A 1 71 ? 11.079 5.430 -11.381 1.00 95.75 71 ASP A C 1
ATOM 478 O O . ASP A 1 71 ? 11.184 4.486 -12.160 1.00 95.75 71 ASP A O 1
ATOM 482 N N . TRP A 1 72 ? 9.935 6.090 -11.222 1.00 95.56 72 TRP A N 1
ATOM 483 C CA . TRP A 1 72 ? 8.787 5.916 -12.100 1.00 95.56 72 TRP A CA 1
ATOM 484 C C . TRP A 1 72 ? 8.782 6.975 -13.194 1.00 95.56 72 TRP A C 1
ATOM 486 O O . TRP A 1 72 ? 8.954 8.166 -12.916 1.00 95.56 72 TRP A O 1
ATOM 496 N N . ASP A 1 73 ? 8.433 6.571 -14.411 1.00 88.50 73 ASP A N 1
ATOM 497 C CA . ASP A 1 73 ? 8.129 7.503 -15.492 1.00 88.50 73 ASP A CA 1
ATOM 498 C C . ASP A 1 73 ? 6.907 8.385 -15.171 1.00 88.50 73 ASP A C 1
ATOM 500 O O . ASP A 1 73 ? 6.162 8.178 -14.205 1.00 88.50 73 ASP A O 1
ATOM 504 N N . VAL A 1 74 ? 6.715 9.436 -15.971 1.00 82.75 74 VAL A N 1
ATOM 505 C CA . VAL A 1 74 ? 5.550 10.330 -15.848 1.00 82.75 74 VAL A CA 1
ATOM 506 C C . VAL A 1 74 ? 4.261 9.603 -16.231 1.00 82.75 74 VAL A C 1
ATOM 508 O O . VAL A 1 74 ? 3.232 9.809 -15.591 1.00 82.75 74 VAL A O 1
ATOM 511 N N . GLU A 1 75 ? 4.323 8.748 -17.252 1.00 91.25 75 GLU A N 1
ATOM 512 C CA . GLU A 1 75 ? 3.183 7.982 -17.751 1.00 91.25 75 GLU A CA 1
ATOM 513 C C . GLU A 1 75 ? 3.199 6.553 -17.204 1.00 91.25 75 GLU A C 1
ATOM 515 O O . GLU A 1 75 ? 4.245 5.910 -17.127 1.00 91.25 75 GLU A O 1
ATOM 520 N N . LEU A 1 76 ? 2.018 6.037 -16.857 1.00 95.00 76 LEU A N 1
ATOM 521 C CA . LEU A 1 76 ? 1.874 4.643 -16.450 1.00 95.00 76 LEU A CA 1
ATOM 522 C C . LEU A 1 76 ? 2.030 3.706 -17.662 1.00 95.00 76 LEU A C 1
ATOM 524 O O . LEU A 1 76 ? 1.472 3.989 -18.729 1.00 95.00 76 LEU A O 1
ATOM 528 N N . PRO A 1 77 ? 2.712 2.554 -17.515 1.00 95.19 77 PRO A N 1
ATOM 529 C CA . PRO A 1 77 ? 2.807 1.563 -18.581 1.00 95.19 77 PRO A CA 1
ATOM 530 C C . PRO A 1 77 ? 1.429 1.077 -19.051 1.00 95.19 77 PRO A C 1
ATOM 532 O O . PRO A 1 77 ? 0.547 0.780 -18.246 1.00 95.19 77 PRO A O 1
ATOM 535 N N . LYS A 1 78 ? 1.246 0.912 -20.366 1.00 95.75 78 LYS A N 1
ATOM 536 C CA . LYS A 1 78 ? -0.030 0.437 -20.941 1.00 95.75 78 LYS A CA 1
ATOM 537 C C . LYS A 1 78 ? -0.442 -0.942 -20.426 1.00 95.75 78 LYS A C 1
ATOM 539 O O . LYS A 1 78 ? -1.626 -1.182 -20.209 1.00 95.75 78 LYS A O 1
ATOM 544 N N . ASP A 1 79 ? 0.528 -1.828 -20.216 1.00 96.88 79 ASP A N 1
ATOM 545 C CA . ASP A 1 79 ? 0.266 -3.171 -19.698 1.00 96.88 79 ASP A CA 1
ATOM 546 C C . ASP A 1 79 ? -0.190 -3.138 -18.232 1.00 96.88 79 ASP A C 1
ATOM 548 O O . ASP A 1 79 ? -1.048 -3.933 -17.851 1.00 96.88 79 ASP A O 1
ATOM 552 N N . LEU A 1 80 ? 0.280 -2.165 -17.437 1.00 97.75 80 LEU A N 1
ATOM 553 C CA . LEU A 1 80 ? -0.230 -1.921 -16.084 1.00 97.75 80 LEU A CA 1
ATOM 554 C C . LEU A 1 80 ? -1.697 -1.478 -16.129 1.00 97.75 80 LEU A C 1
ATOM 556 O O . LEU A 1 80 ? -2.530 -2.070 -15.448 1.00 97.75 80 LEU A O 1
ATOM 560 N N . LEU A 1 81 ? -2.031 -0.492 -16.969 1.00 97.81 81 LEU A N 1
ATOM 561 C CA . LEU A 1 81 ? -3.412 -0.011 -17.126 1.00 97.81 81 LEU A CA 1
ATOM 562 C C . LEU A 1 81 ? -4.369 -1.146 -17.521 1.00 97.81 81 LEU A C 1
ATOM 564 O O . LEU A 1 81 ? -5.436 -1.300 -16.928 1.00 97.81 81 LEU A O 1
ATOM 568 N N . LYS A 1 82 ? -3.950 -1.989 -18.470 1.00 97.69 82 LYS A N 1
ATOM 569 C CA . LYS A 1 82 ? -4.713 -3.162 -18.906 1.00 97.69 82 LYS A CA 1
ATOM 570 C C . LYS A 1 82 ? -4.830 -4.227 -17.813 1.00 97.69 82 LYS A C 1
ATOM 572 O O . LYS A 1 82 ? -5.868 -4.873 -17.697 1.00 97.69 82 LYS A O 1
ATOM 577 N N . SER A 1 83 ? -3.778 -4.437 -17.022 1.00 97.88 83 SER A N 1
ATOM 578 C CA . SER A 1 83 ? -3.829 -5.375 -15.900 1.00 97.88 83 SER A CA 1
ATOM 579 C C . SER A 1 83 ? -4.804 -4.912 -14.821 1.00 97.88 83 SER A C 1
ATOM 581 O O . SER A 1 83 ? -5.481 -5.751 -14.232 1.00 97.88 83 SER A O 1
ATOM 583 N N . ILE A 1 84 ? -4.891 -3.601 -14.571 1.00 98.44 84 ILE A N 1
ATOM 584 C CA . ILE A 1 84 ? -5.835 -3.030 -13.605 1.00 98.44 84 ILE A CA 1
ATOM 585 C C . ILE A 1 84 ? -7.274 -3.311 -14.041 1.00 98.44 84 ILE A C 1
ATOM 587 O O . ILE A 1 84 ? -8.048 -3.787 -13.223 1.00 98.44 84 ILE A O 1
ATOM 591 N N . GLU A 1 85 ? -7.620 -3.119 -15.319 1.00 97.44 85 GLU A N 1
ATOM 592 C CA . GLU A 1 85 ? -8.974 -3.376 -15.853 1.00 97.44 85 GLU A CA 1
ATOM 593 C C . GLU A 1 85 ? -9.500 -4.797 -15.573 1.00 97.44 85 GLU A C 1
ATOM 595 O O . GLU A 1 85 ? -10.707 -4.997 -15.451 1.00 97.44 85 GLU A O 1
ATOM 600 N N . GLY A 1 86 ? -8.607 -5.789 -15.493 1.00 95.62 86 GLY A N 1
ATOM 601 C CA . GLY A 1 86 ? -8.954 -7.184 -15.211 1.00 95.62 86 GLY A CA 1
ATOM 602 C C . GLY A 1 86 ? -8.834 -7.595 -13.740 1.00 95.62 86 GLY A C 1
ATOM 603 O O . GLY A 1 86 ? -9.105 -8.754 -13.420 1.00 95.62 86 GLY A O 1
ATOM 604 N N . ALA A 1 87 ? -8.392 -6.700 -12.856 1.00 97.88 87 ALA A N 1
ATOM 605 C CA . ALA A 1 87 ? -8.132 -7.012 -11.457 1.00 97.88 87 ALA A CA 1
ATOM 606 C C . ALA A 1 87 ? -9.410 -6.954 -10.606 1.00 97.88 87 ALA A C 1
ATOM 608 O O . ALA A 1 87 ? -10.322 -6.174 -10.861 1.00 97.88 87 ALA A O 1
ATOM 609 N N . SER A 1 88 ? -9.466 -7.763 -9.545 1.00 97.25 88 SER A N 1
ATOM 610 C CA . SER A 1 88 ? -10.539 -7.658 -8.542 1.00 97.25 88 SER A CA 1
ATOM 611 C C . SER A 1 88 ? -10.337 -6.470 -7.601 1.00 97.25 88 SER A C 1
ATOM 613 O O . SER A 1 88 ? -11.306 -5.883 -7.132 1.00 97.25 88 SER A O 1
ATOM 615 N N . CYS A 1 89 ? -9.082 -6.123 -7.322 1.00 98.00 89 CYS A N 1
ATOM 616 C CA . CYS A 1 89 ? -8.699 -4.935 -6.576 1.00 98.00 89 CYS A CA 1
ATOM 617 C C . CYS A 1 89 ? -7.251 -4.553 -6.901 1.00 98.00 89 CYS A C 1
ATOM 619 O O . CYS A 1 89 ? -6.467 -5.370 -7.392 1.00 98.00 89 CYS A O 1
ATOM 621 N N . VAL A 1 90 ? -6.894 -3.314 -6.584 1.00 98.50 90 VAL A N 1
ATOM 622 C CA . VAL A 1 90 ? -5.524 -2.808 -6.577 1.00 98.50 90 VAL A CA 1
ATOM 623 C C . VAL A 1 90 ? -5.167 -2.441 -5.143 1.00 98.50 90 VAL A C 1
ATOM 625 O O . VAL A 1 90 ? -5.922 -1.739 -4.476 1.00 98.50 90 VAL A O 1
ATOM 628 N N . MET A 1 91 ? -4.016 -2.918 -4.666 1.00 98.38 91 MET A N 1
ATOM 629 C CA . MET A 1 91 ? -3.482 -2.563 -3.351 1.00 98.38 91 MET A CA 1
ATOM 630 C C . MET A 1 91 ? -2.290 -1.617 -3.511 1.00 98.38 91 MET A C 1
ATOM 632 O O . MET A 1 91 ? -1.334 -1.959 -4.206 1.00 98.38 91 MET A O 1
ATOM 636 N N . LEU A 1 92 ? -2.339 -0.465 -2.846 1.00 98.25 92 LEU A N 1
ATOM 637 C CA . LEU A 1 92 ? -1.310 0.580 -2.871 1.00 98.25 92 LEU A CA 1
ATOM 638 C C . LEU A 1 92 ? -0.726 0.811 -1.466 1.00 98.25 92 LEU A C 1
ATOM 640 O O . LEU A 1 92 ? -1.345 0.425 -0.475 1.00 98.25 92 LEU A O 1
ATOM 644 N N . GLN A 1 93 ? 0.469 1.408 -1.409 1.00 96.69 93 GLN A N 1
ATOM 645 C CA . GLN A 1 93 ? 1.173 1.859 -0.194 1.00 96.69 93 GLN A CA 1
ATOM 646 C C . GLN A 1 93 ? 1.747 3.266 -0.417 1.00 96.69 93 GLN A C 1
ATOM 648 O O . GLN A 1 93 ? 1.727 3.766 -1.544 1.00 96.69 93 GLN A O 1
ATOM 653 N N . ARG A 1 94 ? 2.342 3.899 0.602 1.00 95.56 94 ARG A N 1
ATOM 654 C CA . ARG A 1 94 ? 2.961 5.237 0.490 1.00 95.56 94 ARG A CA 1
ATOM 655 C C . ARG A 1 94 ? 4.486 5.214 0.399 1.00 95.56 94 ARG A C 1
ATOM 657 O O . ARG A 1 94 ? 5.161 6.050 0.990 1.00 95.56 94 ARG A O 1
ATOM 664 N N . GLU A 1 95 ? 5.026 4.272 -0.370 1.00 95.56 95 GLU A N 1
ATOM 665 C CA . GLU A 1 95 ? 6.478 4.094 -0.561 1.00 95.56 95 GLU A CA 1
ATOM 666 C C . GLU A 1 95 ? 6.957 4.352 -2.003 1.00 95.56 95 GLU A C 1
ATOM 668 O O . GLU A 1 95 ? 8.115 4.097 -2.337 1.00 95.56 95 GLU A O 1
ATOM 673 N N . ILE A 1 96 ? 6.073 4.868 -2.861 1.00 95.94 96 ILE A N 1
ATOM 674 C CA . ILE A 1 96 ? 6.366 5.321 -4.230 1.00 95.94 96 ILE A CA 1
ATOM 675 C C . ILE A 1 96 ? 5.867 6.766 -4.406 1.00 95.94 96 ILE A C 1
ATOM 677 O O . ILE A 1 96 ? 5.089 7.239 -3.571 1.00 95.94 96 ILE A O 1
ATOM 681 N N . PRO A 1 97 ? 6.252 7.490 -5.477 1.00 95.56 97 PRO A N 1
ATOM 682 C CA . PRO A 1 97 ? 5.796 8.856 -5.689 1.00 95.56 97 PRO A CA 1
ATOM 683 C C . PRO A 1 97 ? 4.270 8.946 -5.674 1.00 95.56 97 PRO A C 1
ATOM 685 O O . PRO A 1 97 ? 3.595 8.253 -6.433 1.00 95.56 97 PRO A O 1
ATOM 688 N N . GLU A 1 98 ? 3.722 9.846 -4.862 1.00 95.19 98 GLU A N 1
ATOM 689 C CA . GLU A 1 98 ? 2.273 9.951 -4.651 1.00 95.19 98 GLU A CA 1
ATOM 690 C C . GLU A 1 98 ? 1.490 10.169 -5.955 1.00 95.19 98 GLU A C 1
ATOM 692 O O . GLU A 1 98 ? 0.424 9.588 -6.151 1.00 95.19 98 GLU A O 1
ATOM 697 N N . ARG A 1 99 ? 2.077 10.899 -6.913 1.00 96.00 99 ARG A N 1
ATOM 698 C CA . ARG A 1 99 ? 1.525 11.069 -8.269 1.00 96.00 99 ARG A CA 1
ATOM 699 C C . ARG A 1 99 ? 1.226 9.741 -8.985 1.00 96.00 99 ARG A C 1
ATOM 701 O O . ARG A 1 99 ? 0.294 9.683 -9.779 1.00 96.00 99 ARG A O 1
ATOM 708 N N . ILE A 1 100 ? 2.014 8.692 -8.732 1.00 97.56 100 ILE A N 1
ATOM 709 C CA . ILE A 1 100 ? 1.819 7.359 -9.317 1.00 97.56 100 ILE A CA 1
ATOM 710 C C . ILE A 1 100 ? 0.642 6.668 -8.641 1.00 97.56 100 ILE A C 1
ATOM 712 O O . ILE A 1 100 ? -0.239 6.170 -9.339 1.00 97.56 100 ILE A O 1
ATOM 716 N N . ASN A 1 101 ? 0.584 6.704 -7.306 1.00 97.38 101 ASN A N 1
ATOM 717 C CA . ASN A 1 101 ? -0.553 6.175 -6.551 1.00 97.38 101 ASN A CA 1
ATOM 718 C C . ASN A 1 101 ? -1.869 6.815 -6.999 1.00 97.38 101 ASN A C 1
ATOM 720 O O . ASN A 1 101 ? -2.826 6.099 -7.277 1.00 97.38 101 ASN A O 1
ATOM 724 N N . ILE A 1 102 ? -1.898 8.143 -7.144 1.00 97.25 102 ILE A N 1
ATOM 725 C CA . ILE A 1 102 ? -3.074 8.882 -7.616 1.00 97.25 102 ILE A CA 1
ATOM 726 C C . ILE A 1 102 ? -3.471 8.432 -9.024 1.00 97.25 102 ILE A C 1
ATOM 728 O O . ILE A 1 102 ? -4.634 8.108 -9.251 1.00 97.25 102 ILE A O 1
ATOM 732 N N . ALA A 1 103 ? -2.522 8.365 -9.963 1.00 97.81 103 ALA A N 1
ATOM 733 C CA . ALA A 1 103 ? -2.811 7.954 -11.336 1.00 97.81 103 ALA A CA 1
ATOM 734 C C . ALA A 1 103 ? -3.362 6.516 -11.408 1.00 97.81 103 ALA A C 1
ATOM 736 O O . ALA A 1 103 ? -4.329 6.256 -12.127 1.00 97.81 103 ALA A O 1
ATOM 737 N N . VAL A 1 104 ? -2.790 5.590 -10.631 1.00 98.25 104 VAL A N 1
ATOM 738 C CA . VAL A 1 104 ? -3.261 4.200 -10.548 1.00 98.25 104 VAL A CA 1
ATOM 739 C C . VAL A 1 104 ? -4.649 4.129 -9.911 1.00 98.25 104 VAL A C 1
ATOM 741 O O . VAL A 1 104 ? -5.531 3.465 -10.454 1.00 98.25 104 VAL A O 1
ATOM 744 N N . ALA A 1 105 ? -4.871 4.834 -8.800 1.00 98.19 105 ALA A N 1
ATOM 745 C CA . ALA A 1 105 ? -6.148 4.842 -8.092 1.00 98.19 105 ALA A CA 1
ATOM 746 C C . ALA A 1 105 ? -7.273 5.456 -8.942 1.00 98.19 105 ALA A C 1
ATOM 748 O O . ALA A 1 105 ? -8.382 4.923 -8.981 1.00 98.19 105 ALA A O 1
ATOM 749 N N . GLN A 1 106 ? -6.984 6.530 -9.682 1.00 97.81 106 GLN A N 1
ATOM 750 C CA . GLN A 1 106 ? -7.930 7.147 -10.613 1.00 97.81 106 GLN A CA 1
ATOM 751 C C . GLN A 1 106 ? -8.313 6.196 -11.749 1.00 97.81 106 GLN A C 1
ATOM 753 O O . GLN A 1 106 ? -9.499 6.074 -12.059 1.00 97.81 106 GLN A O 1
ATOM 758 N N . HIS A 1 107 ? -7.339 5.506 -12.353 1.00 98.31 107 HIS A N 1
ATOM 759 C CA . HIS A 1 107 ? -7.611 4.521 -13.405 1.00 98.31 107 HIS A CA 1
ATOM 760 C C . HIS A 1 107 ? -8.422 3.336 -12.868 1.00 98.31 107 HIS A C 1
ATOM 762 O O . HIS A 1 107 ? -9.449 2.986 -13.441 1.00 98.31 107 HIS A O 1
ATOM 768 N N . ALA A 1 108 ? -8.037 2.781 -11.714 1.00 98.44 108 ALA A N 1
ATOM 769 C CA . ALA A 1 108 ? -8.781 1.706 -11.057 1.00 98.44 108 ALA A CA 1
ATOM 770 C C . ALA A 1 108 ? -10.244 2.102 -10.797 1.00 98.44 108 ALA A C 1
ATOM 772 O O . ALA A 1 108 ? -11.160 1.380 -11.196 1.00 98.44 108 ALA A O 1
ATOM 773 N N . LYS A 1 109 ? -10.480 3.301 -10.246 1.00 96.88 109 LYS A N 1
ATOM 774 C CA . LYS A 1 109 ? -11.831 3.837 -10.031 1.00 96.88 109 LYS A CA 1
ATOM 775 C C . LYS A 1 109 ? -12.625 3.962 -11.335 1.00 96.88 109 LYS A C 1
ATOM 777 O O . LYS A 1 109 ? -13.801 3.604 -11.361 1.00 96.88 109 LYS A O 1
ATOM 782 N N . GLN A 1 110 ? -12.010 4.449 -12.416 1.00 97.69 110 GLN A N 1
ATOM 783 C CA . GLN A 1 110 ? -12.660 4.560 -13.733 1.00 97.69 110 GLN A CA 1
ATOM 784 C C . GLN A 1 110 ? -13.080 3.195 -14.292 1.00 97.69 110 GLN A C 1
ATOM 786 O O . GLN A 1 110 ? -14.125 3.091 -14.933 1.00 97.69 110 GLN A O 1
ATOM 791 N N . CYS A 1 111 ? -12.301 2.152 -14.011 1.00 97.81 111 CYS A N 1
ATOM 792 C CA . CYS A 1 111 ? -12.596 0.774 -14.393 1.00 97.81 111 CYS A CA 1
ATOM 793 C C . CYS A 1 111 ? -13.571 0.063 -13.436 1.00 97.81 111 CYS A C 1
ATOM 795 O O . CYS A 1 111 ? -13.966 -1.067 -13.714 1.00 97.81 111 CYS A O 1
ATOM 797 N N . GLY A 1 112 ? -13.968 0.696 -12.326 1.00 97.75 112 GLY A N 1
ATOM 798 C CA . GLY A 1 112 ? -14.797 0.070 -11.291 1.00 97.75 112 GLY A CA 1
ATOM 799 C C . GLY A 1 112 ? -14.054 -0.985 -10.464 1.00 97.75 112 GLY A C 1
ATOM 800 O O . GLY A 1 112 ? -14.682 -1.908 -9.950 1.00 97.75 112 GLY A O 1
ATOM 801 N N . VAL A 1 113 ? -12.730 -0.867 -10.365 1.00 98.50 113 VAL A N 1
ATOM 802 C CA . VAL A 1 113 ? -11.849 -1.770 -9.617 1.00 98.50 113 VAL A CA 1
ATOM 803 C C . VAL A 1 113 ? -11.580 -1.179 -8.240 1.00 98.50 113 VAL A C 1
ATOM 805 O O . VAL A 1 113 ? -11.235 -0.002 -8.119 1.00 98.50 113 VAL A O 1
ATOM 808 N N . ASP A 1 114 ? -11.721 -2.002 -7.202 1.00 98.12 114 ASP A N 1
ATOM 809 C CA . ASP A 1 114 ? -11.557 -1.552 -5.823 1.00 98.12 114 ASP A CA 1
ATOM 810 C C . ASP A 1 114 ? -10.114 -1.149 -5.514 1.00 98.12 114 ASP A C 1
ATOM 812 O O . ASP A 1 114 ? -9.172 -1.874 -5.836 1.00 98.12 114 ASP A O 1
ATOM 816 N N . VAL A 1 115 ? -9.944 -0.022 -4.820 1.00 98.50 115 VAL A N 1
ATOM 817 C CA . VAL A 1 115 ? -8.636 0.447 -4.343 1.00 98.50 115 VAL A CA 1
ATOM 818 C C . VAL A 1 115 ? -8.531 0.208 -2.840 1.00 98.50 115 VAL A C 1
ATOM 820 O O . VAL A 1 115 ? -9.257 0.815 -2.047 1.00 98.50 115 VAL A O 1
ATOM 823 N N . LEU A 1 116 ? -7.610 -0.672 -2.452 1.00 98.19 116 LEU A N 1
ATOM 824 C CA . LEU A 1 116 ? -7.174 -0.862 -1.073 1.00 98.19 116 LEU A CA 1
ATOM 825 C C . LEU A 1 116 ? -5.915 -0.025 -0.842 1.00 98.19 116 LEU A C 1
ATOM 827 O O . LEU A 1 116 ? -4.879 -0.271 -1.457 1.00 98.19 116 LEU A O 1
ATOM 831 N N . MET A 1 117 ? -5.999 0.949 0.053 1.00 97.75 117 MET A N 1
ATOM 832 C CA . MET A 1 117 ? -4.878 1.800 0.419 1.00 97.75 117 MET A CA 1
ATOM 833 C C . MET A 1 117 ? -4.362 1.414 1.798 1.00 97.75 117 MET A C 1
ATOM 835 O O . MET A 1 117 ? -5.009 1.699 2.804 1.00 97.75 117 MET A O 1
ATOM 839 N N . ASP A 1 118 ? -3.195 0.786 1.834 1.00 96.88 118 ASP A N 1
ATOM 840 C CA . ASP A 1 118 ? -2.362 0.756 3.031 1.00 96.88 118 ASP A CA 1
ATOM 841 C C . ASP A 1 118 ? -1.650 2.113 3.118 1.00 96.88 118 ASP A C 1
ATOM 843 O O . ASP A 1 118 ? -1.083 2.596 2.137 1.00 96.88 118 ASP A O 1
ATOM 847 N N . VAL A 1 119 ? -1.765 2.791 4.255 1.00 94.31 119 VAL A N 1
ATOM 848 C CA . VAL A 1 119 ? -1.238 4.155 4.410 1.00 94.31 119 VAL A CA 1
ATOM 849 C C . VAL A 1 119 ? 0.133 4.193 5.074 1.00 94.31 119 VAL A C 1
ATOM 851 O O . VAL A 1 119 ? 0.652 5.287 5.282 1.00 94.31 119 VAL A O 1
ATOM 854 N N . GLY A 1 120 ? 0.740 3.033 5.333 1.00 90.75 120 GLY A N 1
ATOM 855 C CA . GLY A 1 120 ? 2.123 2.947 5.777 1.00 90.75 120 GLY A CA 1
ATOM 856 C C . GLY A 1 120 ? 3.097 3.560 4.762 1.00 90.75 120 GLY A C 1
ATOM 857 O O . GLY A 1 120 ? 2.932 3.421 3.542 1.00 90.75 120 GLY A O 1
ATOM 858 N N . GLY A 1 121 ? 4.120 4.244 5.279 1.00 88.56 121 GLY A N 1
ATOM 859 C CA . GLY A 1 121 ? 5.133 4.953 4.495 1.00 88.56 121 GLY A CA 1
ATOM 860 C C . GLY A 1 121 ? 5.136 6.452 4.795 1.00 88.56 121 GLY A C 1
ATOM 861 O O . GLY A 1 121 ? 5.419 6.854 5.918 1.00 88.56 121 GLY A O 1
ATOM 862 N N . ASP A 1 122 ? 4.876 7.282 3.783 1.00 89.06 122 ASP A N 1
ATOM 863 C CA . ASP A 1 122 ? 4.801 8.742 3.923 1.00 89.06 122 ASP A CA 1
ATOM 864 C C . ASP A 1 122 ? 3.669 9.183 4.879 1.00 89.06 122 ASP A C 1
ATOM 866 O O . ASP A 1 122 ? 2.500 8.854 4.670 1.00 89.06 122 ASP A O 1
ATOM 870 N N . ASP A 1 123 ? 4.017 9.966 5.903 1.00 85.88 123 ASP A N 1
ATOM 871 C CA . ASP A 1 123 ? 3.104 10.479 6.937 1.00 85.88 123 ASP A CA 1
ATOM 872 C C . ASP A 1 123 ? 2.382 11.787 6.553 1.00 85.88 123 ASP A C 1
ATOM 874 O O . ASP A 1 123 ? 1.566 12.301 7.321 1.00 85.88 123 ASP A O 1
ATOM 878 N N . SER A 1 124 ? 2.674 12.378 5.391 1.00 88.81 124 SER A N 1
ATOM 879 C CA . SER A 1 124 ? 2.009 13.609 4.942 1.00 88.81 124 SER A CA 1
ATOM 880 C C . SER A 1 124 ? 0.499 13.405 4.746 1.00 88.81 124 SER A C 1
ATOM 882 O O . SER A 1 124 ? 0.060 12.296 4.468 1.00 88.81 124 SER A O 1
ATOM 884 N N . PRO A 1 125 ? -0.356 14.434 4.838 1.00 88.75 125 PRO A N 1
ATOM 885 C CA . PRO A 1 125 ? -1.787 14.258 4.586 1.00 88.75 125 PRO A CA 1
ATOM 886 C C . PRO A 1 125 ? -2.075 13.687 3.188 1.00 88.75 125 PRO A C 1
ATOM 888 O O . PRO A 1 125 ? -1.461 14.111 2.210 1.00 88.75 125 PRO A O 1
ATOM 891 N N . LEU A 1 126 ? -3.039 12.767 3.076 1.00 92.19 126 LEU A N 1
ATOM 892 C CA . LEU A 1 126 ? -3.471 12.255 1.773 1.00 92.19 126 LEU A CA 1
ATOM 893 C C . LEU A 1 126 ? -4.177 13.358 0.962 1.00 92.19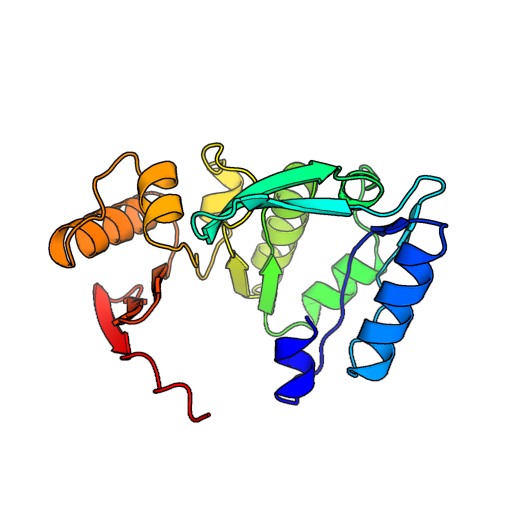 126 LEU A C 1
ATOM 895 O O . LEU A 1 126 ? -5.114 13.987 1.469 1.00 92.19 126 LEU A O 1
ATOM 899 N N . PRO A 1 127 ? -3.811 13.569 -0.314 1.00 93.25 127 PRO A N 1
ATOM 900 C CA . PRO A 1 127 ? -4.523 14.487 -1.189 1.00 93.25 127 PRO A CA 1
ATOM 901 C C . PRO A 1 127 ? -5.983 14.079 -1.378 1.00 93.25 127 PRO A C 1
ATOM 903 O O . PRO A 1 127 ? -6.318 12.897 -1.481 1.00 93.25 127 PRO A O 1
ATOM 906 N N . LYS A 1 128 ? -6.862 15.074 -1.521 1.00 92.44 128 LYS A N 1
ATOM 907 C CA . LYS A 1 128 ? -8.299 14.857 -1.746 1.00 92.44 128 LYS A CA 1
ATOM 908 C C . LYS A 1 128 ? -8.581 13.940 -2.944 1.00 92.44 128 LYS A C 1
ATOM 910 O O . LYS A 1 128 ? -9.438 13.069 -2.865 1.00 92.44 128 LYS A O 1
ATOM 915 N N . GLU A 1 129 ? -7.841 14.116 -4.034 1.00 94.50 129 GLU A N 1
ATOM 916 C CA . GLU A 1 129 ? -7.981 13.296 -5.244 1.00 94.50 129 GLU A CA 1
ATOM 917 C C . GLU A 1 129 ? -7.623 11.820 -5.031 1.00 94.50 129 GLU A C 1
ATOM 919 O O . GLU A 1 129 ? -8.180 10.957 -5.708 1.00 94.50 129 GLU A O 1
ATOM 924 N N . MET A 1 130 ? -6.746 11.522 -4.066 1.00 95.75 130 MET A N 1
ATOM 925 C CA . MET A 1 130 ? -6.454 10.155 -3.649 1.00 95.75 130 MET A CA 1
ATOM 926 C C . MET A 1 130 ? -7.588 9.609 -2.782 1.00 95.75 130 MET A C 1
ATOM 928 O O . MET A 1 130 ? -8.116 8.541 -3.075 1.00 95.75 130 MET A O 1
ATOM 932 N N . LEU A 1 131 ? -8.008 10.364 -1.759 1.00 94.50 131 LEU A N 1
ATOM 933 C CA . LEU A 1 131 ? -9.069 9.973 -0.820 1.00 94.50 131 LEU A CA 1
ATOM 934 C C . LEU A 1 131 ? -10.367 9.578 -1.531 1.00 94.50 131 LEU A C 1
ATOM 936 O O . LEU A 1 131 ? -10.953 8.550 -1.209 1.00 94.50 131 LEU A O 1
ATOM 940 N N . GLU A 1 132 ? -10.766 10.337 -2.553 1.00 93.31 132 GLU A N 1
ATOM 941 C CA . GLU A 1 132 ? -11.961 10.046 -3.349 1.00 93.31 132 GLU A CA 1
ATOM 942 C C . GLU A 1 132 ? -11.870 8.728 -4.136 1.00 93.31 132 GLU A C 1
ATOM 944 O O . GLU A 1 132 ? -12.896 8.233 -4.605 1.00 93.31 132 GLU A O 1
ATOM 949 N N . CYS A 1 133 ? -10.676 8.169 -4.343 1.00 96.44 133 CYS A N 1
ATOM 950 C CA . CYS A 1 133 ? -10.475 6.925 -5.087 1.00 96.44 133 CYS A CA 1
ATOM 951 C C . CYS A 1 133 ? -10.399 5.677 -4.204 1.00 96.44 133 CYS A C 1
ATOM 953 O O . CYS A 1 133 ? -10.477 4.572 -4.734 1.00 96.44 133 CYS A O 1
ATOM 955 N N . ILE A 1 134 ? -10.258 5.828 -2.887 1.00 97.12 134 ILE A N 1
ATOM 956 C CA . ILE A 1 134 ? -10.016 4.711 -1.975 1.00 97.12 134 ILE A CA 1
ATOM 957 C C . ILE A 1 134 ? -11.334 4.006 -1.618 1.00 97.12 134 ILE A C 1
ATOM 959 O O . ILE A 1 134 ? -12.195 4.570 -0.942 1.00 97.12 134 ILE A O 1
ATOM 963 N N . THR A 1 135 ? -11.457 2.725 -1.982 1.00 97.31 135 THR A N 1
ATOM 964 C CA . THR A 1 135 ? -12.552 1.867 -1.499 1.00 97.31 135 THR A CA 1
ATOM 965 C C . THR A 1 135 ? -12.348 1.510 -0.026 1.00 97.31 135 THR A C 1
ATOM 967 O O . THR A 1 135 ? -13.292 1.539 0.766 1.00 97.31 135 THR A O 1
ATOM 970 N N . MET A 1 136 ? -11.125 1.138 0.357 1.00 97.88 136 MET A N 1
ATOM 971 C CA . MET A 1 136 ? -10.781 0.795 1.736 1.00 97.88 136 MET A CA 1
ATOM 972 C C . MET A 1 136 ? -9.432 1.392 2.117 1.00 97.88 136 MET A C 1
ATOM 974 O O . MET A 1 136 ? -8.440 1.137 1.444 1.00 97.88 136 MET A O 1
ATOM 978 N N . CYS A 1 137 ? -9.398 2.163 3.200 1.00 97.75 137 CYS A N 1
ATOM 979 C CA . CYS A 1 137 ? -8.167 2.672 3.801 1.00 97.75 137 CYS A CA 1
ATOM 980 C C . CYS A 1 137 ? -7.798 1.802 5.007 1.00 97.75 137 CYS A C 1
ATOM 982 O O . CYS A 1 137 ? -8.684 1.477 5.802 1.00 97.75 137 CYS A O 1
ATOM 984 N N . ALA A 1 138 ? -6.528 1.421 5.138 1.00 97.56 138 ALA A N 1
ATOM 985 C CA . ALA A 1 138 ? -6.058 0.474 6.144 1.00 97.56 138 ALA A CA 1
ATOM 986 C C . ALA A 1 138 ? -4.919 1.030 7.032 1.00 97.56 138 ALA A C 1
ATOM 988 O O . ALA A 1 138 ? -3.794 0.554 6.910 1.00 97.56 138 ALA A O 1
ATOM 989 N N . PRO A 1 139 ? -5.167 2.043 7.888 1.00 97.19 139 PRO A N 1
ATOM 990 C CA . PRO A 1 139 ? -4.163 2.570 8.818 1.00 97.19 139 PRO A CA 1
ATOM 991 C C . PRO A 1 139 ? -3.963 1.695 10.067 1.00 97.19 139 PRO A C 1
ATOM 993 O O . PRO A 1 139 ? -4.885 1.016 10.524 1.00 97.19 139 PRO A O 1
ATOM 996 N N . ASN A 1 140 ? -2.807 1.810 10.718 1.00 96.81 140 ASN A N 1
ATOM 997 C CA . ASN A 1 140 ? -2.677 1.536 12.156 1.00 96.81 140 ASN A CA 1
ATOM 998 C C . ASN A 1 140 ? -3.119 2.738 13.016 1.00 96.81 140 ASN A C 1
ATOM 1000 O O . ASN A 1 140 ? -3.538 3.774 12.498 1.00 96.81 140 ASN A O 1
ATOM 1004 N N . GLU A 1 141 ? -3.047 2.632 14.345 1.00 96.56 141 GLU A N 1
ATOM 1005 C CA . GLU A 1 141 ? -3.506 3.704 15.238 1.00 96.56 141 GLU A CA 1
ATOM 1006 C C . GLU A 1 141 ? -2.714 5.010 15.081 1.00 96.56 141 GLU A C 1
ATOM 1008 O O . GLU A 1 141 ? -3.290 6.097 15.174 1.00 96.56 141 GLU A O 1
ATOM 1013 N N . THR A 1 142 ? -1.405 4.918 14.832 1.00 94.56 142 THR A N 1
ATOM 1014 C CA . THR A 1 142 ? -0.520 6.086 14.681 1.00 94.56 142 THR A CA 1
ATOM 1015 C C . THR A 1 142 ? -0.745 6.768 13.335 1.00 94.56 142 THR A C 1
ATOM 1017 O O . THR A 1 142 ? -0.907 7.984 13.275 1.00 94.56 142 THR A O 1
ATOM 1020 N N . GLU A 1 143 ? -0.848 5.991 12.261 1.00 95.88 143 GLU A N 1
ATOM 1021 C CA . GLU A 1 143 ? -1.165 6.487 10.920 1.00 95.88 143 GLU A CA 1
ATOM 1022 C C . GLU A 1 143 ? -2.559 7.124 10.876 1.00 95.88 143 GLU A C 1
ATOM 1024 O O . GLU A 1 143 ? -2.739 8.196 10.302 1.00 95.88 143 GLU A O 1
ATOM 1029 N N . LEU A 1 144 ? -3.550 6.513 11.536 1.00 96.31 144 LEU A N 1
ATOM 1030 C CA . LEU A 1 144 ? -4.897 7.071 11.639 1.00 96.31 144 LEU A CA 1
ATOM 1031 C C . LEU A 1 144 ? -4.883 8.424 12.359 1.00 96.31 144 LEU A C 1
ATOM 1033 O O . LEU A 1 144 ? -5.546 9.362 11.908 1.00 96.31 144 LEU A O 1
ATOM 1037 N N . GLN A 1 145 ? -4.119 8.539 13.449 1.00 95.94 145 GLN A N 1
ATOM 1038 C CA . GLN A 1 145 ? -3.931 9.804 14.158 1.00 95.94 145 GLN A CA 1
ATOM 1039 C C . GLN A 1 145 ? -3.284 10.855 13.253 1.00 95.94 145 GLN A C 1
ATOM 1041 O O . GLN A 1 145 ? -3.772 11.981 13.199 1.00 95.94 145 GLN A O 1
ATOM 1046 N N . ASN A 1 146 ? -2.236 10.496 12.509 1.00 93.94 146 ASN A N 1
ATOM 1047 C CA . ASN A 1 146 ? -1.544 11.416 11.604 1.00 93.94 146 ASN A CA 1
ATOM 1048 C C . ASN A 1 146 ? -2.468 11.914 10.481 1.00 93.94 146 ASN A C 1
ATOM 1050 O O . ASN A 1 146 ? -2.521 13.109 10.205 1.00 93.94 146 ASN A O 1
ATOM 1054 N N . LEU A 1 147 ? -3.252 11.020 9.873 1.00 93.50 147 LEU A N 1
ATOM 1055 C CA . LEU A 1 147 ? -4.157 11.365 8.772 1.00 93.50 147 LEU A CA 1
ATOM 1056 C C . LEU A 1 147 ? -5.355 12.221 9.196 1.00 93.50 147 LEU A C 1
ATOM 1058 O O . LEU A 1 147 ? -5.911 12.955 8.378 1.00 93.50 147 LEU A O 1
ATOM 1062 N N . THR A 1 148 ? -5.804 12.084 10.443 1.00 94.19 148 THR A N 1
ATOM 1063 C CA . THR A 1 148 ? -7.021 12.751 10.935 1.00 94.19 148 THR A CA 1
ATOM 1064 C C . THR A 1 148 ? -6.739 13.921 11.865 1.00 94.19 148 THR A C 1
ATOM 1066 O O . THR A 1 148 ? -7.648 14.712 12.111 1.00 94.19 148 THR A O 1
ATOM 1069 N N . GLU A 1 149 ? -5.510 14.028 12.374 1.00 95.06 149 GLU A N 1
ATOM 1070 C CA . GLU A 1 149 ? -5.110 14.923 13.466 1.00 95.06 149 GLU A CA 1
ATOM 1071 C C . GLU A 1 149 ? -5.981 14.740 14.728 1.00 95.06 149 GLU A C 1
ATOM 1073 O O . GLU A 1 149 ? -6.205 15.672 15.503 1.00 95.06 149 GLU A O 1
ATOM 1078 N N . MET A 1 150 ? -6.496 13.522 14.940 1.00 96.75 150 MET A N 1
ATOM 1079 C CA . MET A 1 150 ? -7.355 13.147 16.067 1.00 96.75 150 MET A CA 1
ATOM 1080 C C . MET A 1 150 ? -6.666 12.112 16.961 1.00 96.75 150 MET A C 1
ATOM 1082 O O . MET A 1 150 ? -5.890 11.302 16.462 1.00 96.75 150 MET A O 1
ATOM 1086 N N . PRO A 1 151 ? -6.953 12.091 18.275 1.00 97.50 151 PRO A N 1
ATOM 1087 C CA . PRO A 1 151 ? -6.413 11.060 19.156 1.00 97.50 151 PRO A CA 1
ATOM 1088 C C . PRO A 1 151 ? -6.908 9.666 18.748 1.00 97.50 151 PRO A C 1
ATOM 1090 O O . PRO A 1 151 ? -8.014 9.525 18.224 1.00 97.50 151 PRO A O 1
ATOM 1093 N N . THR A 1 152 ? -6.098 8.642 19.021 1.00 97.50 152 THR A N 1
ATOM 1094 C CA . THR A 1 152 ? -6.400 7.225 18.733 1.00 97.50 152 THR A CA 1
ATOM 1095 C C . THR A 1 152 ? -6.009 6.292 19.888 1.00 97.50 152 THR A C 1
ATOM 1097 O O . THR A 1 152 ? -5.743 5.111 19.686 1.00 97.50 152 THR A O 1
ATOM 1100 N N . SER A 1 153 ? -5.975 6.794 21.127 1.00 95.56 153 SER A N 1
ATOM 1101 C CA . SER A 1 153 ? -5.526 6.023 22.300 1.00 95.56 153 SER A CA 1
ATOM 1102 C C . SER A 1 153 ? -6.593 5.078 22.860 1.00 95.56 153 SER A C 1
ATOM 1104 O O . SER A 1 153 ? -6.279 4.165 23.623 1.00 95.56 153 SER A O 1
ATOM 1106 N N . THR A 1 154 ? -7.864 5.288 22.516 1.00 96.31 154 THR A N 1
ATOM 1107 C CA . THR A 1 154 ? -8.986 4.439 22.941 1.00 96.31 154 THR A CA 1
ATOM 1108 C C . THR A 1 154 ? -9.824 3.976 21.752 1.00 96.31 154 THR A C 1
ATOM 1110 O O . THR A 1 154 ? -9.831 4.597 20.693 1.00 96.31 154 THR A O 1
ATOM 1113 N N . ARG A 1 155 ? -10.611 2.906 21.927 1.00 95.00 155 ARG A N 1
ATOM 1114 C CA . ARG A 1 155 ? -11.514 2.405 20.871 1.00 95.00 155 ARG A CA 1
ATOM 1115 C C . ARG A 1 155 ? -12.535 3.443 20.405 1.00 95.00 155 ARG A C 1
ATOM 1117 O O . ARG A 1 155 ? -12.889 3.473 19.231 1.00 95.00 155 ARG A O 1
ATOM 1124 N N . GLU A 1 156 ? -13.012 4.281 21.321 1.00 96.88 156 GLU A N 1
ATOM 1125 C CA . GLU A 1 156 ? -13.957 5.357 21.011 1.00 96.88 156 GLU A CA 1
ATOM 1126 C C . GLU A 1 156 ? -13.293 6.440 20.155 1.00 96.88 156 GLU A C 1
ATOM 1128 O O . GLU A 1 156 ? -13.852 6.856 19.142 1.00 96.88 156 GLU A O 1
ATOM 1133 N N . GLU A 1 157 ? -12.074 6.836 20.517 1.00 98.12 157 GLU A N 1
ATOM 1134 C CA . GLU A 1 157 ? -11.250 7.777 19.757 1.00 98.12 157 GLU A CA 1
ATOM 1135 C C . GLU A 1 157 ? -10.909 7.244 18.358 1.00 98.12 157 GLU A C 1
ATOM 1137 O O . GLU A 1 157 ? -11.142 7.933 17.367 1.00 98.12 157 GLU A O 1
ATOM 1142 N N . ILE A 1 158 ? -10.477 5.983 18.261 1.00 98.12 158 ILE A N 1
ATOM 1143 C CA . ILE A 1 158 ? -10.196 5.302 16.989 1.00 98.12 158 ILE A CA 1
ATOM 1144 C C . ILE A 1 158 ? -11.435 5.292 16.088 1.00 98.12 158 ILE A C 1
ATOM 1146 O O . ILE A 1 158 ? -11.339 5.584 14.897 1.00 98.12 158 ILE A O 1
ATOM 1150 N N . LEU A 1 159 ? -12.619 4.996 16.633 1.00 98.06 159 LEU A N 1
ATOM 1151 C CA . LEU A 1 159 ? -13.860 5.017 15.858 1.00 98.06 159 LEU A CA 1
ATOM 1152 C C . LEU A 1 159 ? -14.214 6.428 15.367 1.00 98.06 159 LEU A C 1
ATOM 1154 O O . LEU A 1 159 ? -14.696 6.579 14.244 1.00 98.06 159 LEU A O 1
ATOM 1158 N N . LEU A 1 160 ? -13.996 7.461 16.183 1.00 98.12 160 LEU A N 1
ATOM 1159 C CA . LEU A 1 160 ? -14.226 8.851 15.779 1.00 98.12 160 LEU A CA 1
ATOM 1160 C C . LEU A 1 160 ? -13.249 9.291 14.682 1.00 98.12 160 LEU A C 1
ATOM 1162 O O . LEU A 1 160 ? -13.681 9.893 13.700 1.00 98.12 160 LEU A O 1
ATOM 1166 N N . ALA A 1 161 ? -11.970 8.936 14.801 1.00 97.75 161 ALA A N 1
ATOM 1167 C CA . ALA A 1 161 ? -10.970 9.191 13.770 1.00 97.75 161 ALA A CA 1
ATOM 1168 C C . ALA A 1 161 ? -11.289 8.428 12.467 1.00 97.75 161 ALA A C 1
ATOM 1170 O O . ALA A 1 161 ? -11.269 9.003 11.381 1.00 97.75 161 ALA A O 1
ATOM 1171 N N . ALA A 1 162 ? -11.703 7.160 12.547 1.00 97.75 162 ALA A N 1
ATOM 1172 C CA . ALA A 1 162 ? -12.129 6.392 11.374 1.00 97.75 162 ALA A CA 1
ATOM 1173 C C . ALA A 1 162 ? -13.349 7.023 10.673 1.00 97.75 162 ALA A C 1
ATOM 1175 O O . ALA A 1 162 ? -13.382 7.114 9.445 1.00 97.75 162 ALA A O 1
ATOM 1176 N N . LYS A 1 163 ? -14.328 7.532 11.434 1.00 97.56 163 LYS A N 1
ATOM 1177 C CA . LYS A 1 163 ? -15.456 8.301 10.875 1.00 97.56 163 LYS A CA 1
ATOM 1178 C C . LYS A 1 163 ? -14.988 9.580 10.187 1.00 97.56 163 LYS A C 1
ATOM 1180 O O . LYS A 1 163 ? -15.521 9.926 9.136 1.00 97.56 163 LYS A O 1
ATOM 1185 N N . LYS A 1 164 ? -13.966 10.252 10.726 1.00 95.81 164 LYS A N 1
ATOM 1186 C CA . LYS A 1 164 ? -13.374 11.437 10.098 1.00 95.81 164 LYS A CA 1
ATOM 1187 C C . LYS A 1 164 ? -12.787 11.130 8.720 1.00 95.81 164 LYS A C 1
ATOM 1189 O O . LYS A 1 164 ? -12.995 11.906 7.794 1.00 95.81 164 LYS A O 1
ATOM 1194 N N . LEU A 1 165 ? -12.133 9.980 8.552 1.00 94.12 165 LEU A N 1
ATOM 1195 C CA . LEU A 1 165 ? -11.680 9.530 7.230 1.00 94.12 165 LEU A CA 1
ATOM 1196 C C . LEU A 1 165 ? -12.843 9.251 6.265 1.00 94.12 165 LEU A C 1
ATOM 1198 O O . LEU A 1 165 ? -12.728 9.567 5.081 1.00 94.12 165 LEU A O 1
ATOM 1202 N N . GLN A 1 166 ? -13.972 8.717 6.745 1.00 95.19 166 GLN A N 1
ATOM 1203 C CA . GLN A 1 166 ? -15.163 8.568 5.897 1.00 95.19 166 GLN A CA 1
ATOM 1204 C C . GLN A 1 166 ? -15.727 9.925 5.452 1.00 95.19 166 GLN A C 1
ATOM 1206 O O . GLN A 1 166 ? -16.112 10.077 4.294 1.00 95.19 166 GLN A O 1
ATOM 1211 N N . GLU A 1 167 ? -15.703 10.947 6.318 1.00 93.75 167 GLU A N 1
ATOM 1212 C CA . GLU A 1 167 ? -16.068 12.323 5.937 1.00 93.75 167 GLU A CA 1
ATOM 1213 C C . GLU A 1 167 ? -15.154 12.898 4.840 1.00 93.75 167 GLU A C 1
ATOM 1215 O O . GLU A 1 167 ? -15.571 13.787 4.096 1.00 93.75 167 GLU A O 1
ATOM 1220 N N . TYR A 1 168 ? -13.923 12.395 4.718 1.00 90.62 168 TYR A N 1
ATOM 1221 C CA . TYR A 1 168 ? -12.979 12.776 3.666 1.00 90.62 168 TYR A CA 1
ATOM 1222 C C . TYR A 1 168 ? -13.182 12.024 2.341 1.00 90.62 168 TYR A C 1
ATOM 1224 O O . TYR A 1 168 ? -12.543 12.376 1.350 1.00 90.62 168 TYR A O 1
ATOM 1232 N N . GLY A 1 169 ? -14.096 11.048 2.294 1.00 89.62 169 GLY A N 1
ATOM 1233 C CA . GLY A 1 169 ? -14.499 10.352 1.068 1.00 89.62 169 GLY A CA 1
ATOM 1234 C C . GLY A 1 169 ? -14.098 8.879 0.984 1.00 89.62 169 GLY A C 1
ATOM 1235 O O . GLY A 1 169 ? -14.357 8.259 -0.042 1.00 8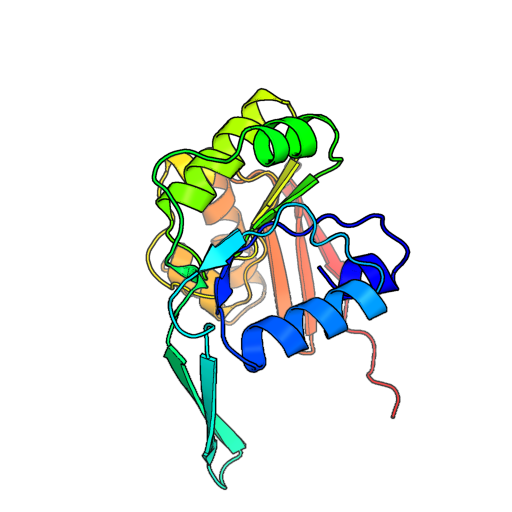9.62 169 GLY A O 1
ATOM 1236 N N . VAL A 1 170 ? -13.497 8.310 2.034 1.00 93.62 170 VAL A N 1
ATOM 1237 C CA . VAL A 1 170 ? -13.156 6.880 2.086 1.00 93.62 170 VAL A CA 1
ATOM 1238 C C . VAL A 1 170 ? -14.398 6.047 2.418 1.00 93.62 170 VAL A C 1
ATOM 1240 O O . VAL A 1 170 ? -15.069 6.313 3.412 1.00 93.62 170 VAL A O 1
ATOM 1243 N N . ASN A 1 171 ? -14.681 4.983 1.661 1.00 92.62 171 ASN A N 1
ATOM 1244 C CA . ASN A 1 171 ? -15.891 4.181 1.904 1.00 92.62 171 ASN A CA 1
ATOM 1245 C C . ASN A 1 171 ? -15.771 3.296 3.160 1.00 92.62 171 ASN A C 1
ATOM 1247 O O . ASN A 1 171 ? -16.691 3.231 3.978 1.00 92.62 171 ASN A O 1
ATOM 1251 N N . LYS A 1 172 ? -14.641 2.592 3.318 1.00 97.94 172 LYS A N 1
ATOM 1252 C CA . LYS A 1 172 ? -14.384 1.644 4.418 1.00 97.94 172 LYS A CA 1
ATOM 1253 C C . LYS A 1 172 ? -13.047 1.946 5.088 1.00 97.94 172 LYS A C 1
ATOM 1255 O O . LYS A 1 172 ? -12.065 2.218 4.401 1.00 97.94 172 LYS A O 1
ATOM 1260 N N . VAL A 1 173 ? -12.980 1.835 6.410 1.00 98.31 173 VAL A N 1
ATOM 1261 C CA . VAL A 1 173 ? -11.735 2.053 7.165 1.00 98.31 173 VAL A CA 1
ATOM 1262 C C . VAL A 1 173 ? -11.429 0.819 8.002 1.00 98.31 173 VAL A C 1
ATOM 1264 O O . VAL A 1 173 ? -12.214 0.472 8.880 1.00 98.31 173 VAL A O 1
ATOM 1267 N N . LEU A 1 174 ? -10.308 0.153 7.727 1.00 98.31 174 LEU A N 1
ATOM 1268 C CA . LEU A 1 174 ? -9.788 -0.971 8.504 1.00 98.31 174 LEU A CA 1
ATOM 1269 C C . LEU A 1 174 ? -8.636 -0.472 9.369 1.00 98.31 174 LEU A C 1
ATOM 1271 O O . LEU A 1 174 ? -7.560 -0.199 8.867 1.00 98.31 174 LEU A O 1
ATOM 1275 N N . VAL A 1 175 ? -8.850 -0.366 10.672 1.00 98.25 175 VAL A N 1
ATOM 1276 C CA . VAL A 1 175 ? -7.802 0.021 11.613 1.00 98.25 175 VAL A CA 1
ATOM 1277 C C . VAL A 1 175 ? -7.160 -1.235 12.189 1.00 98.25 175 VAL A C 1
ATOM 1279 O O . VAL A 1 175 ? -7.848 -2.049 12.815 1.00 98.25 175 VAL A O 1
ATOM 1282 N N . THR A 1 176 ? -5.857 -1.415 11.985 1.00 97.44 176 THR A N 1
ATOM 1283 C CA . THR A 1 176 ? -5.095 -2.459 12.688 1.00 97.44 176 THR A CA 1
ATOM 1284 C C . THR A 1 176 ? -4.753 -1.985 14.094 1.00 97.44 176 THR A C 1
ATOM 1286 O O . THR A 1 176 ? -4.370 -0.834 14.255 1.00 97.44 176 THR A O 1
ATOM 1289 N N . LEU A 1 177 ? -4.881 -2.869 15.085 1.00 96.19 177 LEU A N 1
ATOM 1290 C CA . LEU A 1 177 ? -4.777 -2.568 16.519 1.00 96.19 177 LEU A CA 1
ATOM 1291 C C . LEU A 1 177 ? -3.655 -3.364 17.210 1.00 96.19 177 LEU A C 1
ATOM 1293 O O . LEU A 1 177 ? -3.793 -3.826 18.346 1.00 96.19 177 LEU A O 1
ATOM 1297 N N . GLY A 1 178 ? -2.590 -3.672 16.466 1.00 91.88 178 GLY A N 1
ATOM 1298 C CA . GLY A 1 178 ? -1.496 -4.526 16.927 1.00 91.88 178 GLY A CA 1
ATOM 1299 C C . GLY A 1 178 ? -1.979 -5.858 17.519 1.00 91.88 178 GLY A C 1
ATOM 1300 O O . GLY A 1 178 ? -2.660 -6.649 16.862 1.00 91.88 178 GLY A O 1
ATOM 1301 N N . SER A 1 179 ? -1.632 -6.112 18.783 1.00 91.75 179 SER A N 1
ATOM 1302 C CA . SER A 1 179 ? -2.013 -7.331 19.509 1.00 91.75 179 SER A CA 1
ATOM 1303 C C . SER A 1 179 ? -3.495 -7.398 19.895 1.00 91.75 179 SER A C 1
ATOM 1305 O O . SER A 1 179 ? -3.969 -8.470 20.269 1.00 91.75 179 SER A O 1
ATOM 1307 N N . GLU A 1 180 ? -4.251 -6.302 19.783 1.00 93.50 180 GLU A N 1
ATOM 1308 C CA . GLU A 1 180 ? -5.704 -6.320 19.977 1.00 93.50 180 GLU A CA 1
ATOM 1309 C C . GLU A 1 180 ? -6.467 -6.780 18.727 1.00 93.50 180 GLU A C 1
ATOM 1311 O O . GLU A 1 180 ? -7.648 -7.119 18.819 1.00 93.50 180 GLU A O 1
ATOM 1316 N N . GLY A 1 181 ? -5.799 -6.857 17.571 1.00 96.12 181 GLY A N 1
ATOM 1317 C CA . GLY A 1 181 ? -6.376 -7.329 16.317 1.00 96.12 181 GLY A CA 1
ATOM 1318 C C . GLY A 1 181 ? -6.718 -6.192 15.366 1.00 96.12 181 GLY A C 1
ATOM 1319 O O . GLY A 1 181 ? -5.829 -5.478 14.919 1.00 96.12 181 GLY A O 1
ATOM 1320 N N . SER A 1 182 ? -7.986 -6.056 14.983 1.00 97.31 182 SER A N 1
ATOM 1321 C CA . SER A 1 182 ? -8.427 -5.028 14.032 1.00 97.31 182 SER A CA 1
ATOM 1322 C C . SER A 1 182 ? -9.889 -4.626 14.220 1.00 97.31 182 SER A C 1
ATOM 1324 O O . SER A 1 182 ? -10.702 -5.370 14.781 1.00 97.31 182 SER A O 1
ATOM 1326 N N . MET A 1 183 ? -10.225 -3.441 13.715 1.00 98.06 183 MET A N 1
ATOM 1327 C CA . MET A 1 183 ? -11.582 -2.911 13.622 1.00 98.06 183 MET A CA 1
ATOM 1328 C C . MET A 1 183 ? -11.847 -2.438 12.194 1.00 98.06 183 MET A C 1
ATOM 1330 O O . MET A 1 183 ? -11.042 -1.711 11.629 1.00 98.06 183 MET A O 1
ATOM 1334 N N . VAL A 1 184 ? -12.999 -2.783 11.628 1.00 98.12 184 VAL A N 1
ATOM 1335 C CA . VAL A 1 184 ? -13.462 -2.268 10.338 1.00 98.12 184 VAL A CA 1
ATOM 1336 C C . VAL A 1 184 ? -14.712 -1.426 10.549 1.00 98.12 184 VAL A C 1
ATOM 1338 O O . VAL A 1 184 ? -15.693 -1.908 11.113 1.00 98.12 184 VAL A O 1
ATOM 1341 N N . LEU A 1 185 ? -14.683 -0.184 10.071 1.00 98.50 185 LEU A N 1
ATOM 1342 C CA . LEU A 1 185 ? -15.848 0.677 9.900 1.00 98.50 185 LEU A CA 1
ATOM 1343 C C . LEU A 1 185 ? -16.328 0.571 8.448 1.00 98.50 185 LEU A C 1
ATOM 1345 O O . LEU A 1 185 ? -15.632 0.974 7.513 1.00 98.50 185 LEU A O 1
ATOM 1349 N N . MET A 1 186 ? -17.512 -0.007 8.271 1.00 97.75 186 MET A N 1
ATOM 1350 C CA . MET A 1 186 ? -18.148 -0.212 6.974 1.00 97.75 186 MET A CA 1
ATOM 1351 C C . MET A 1 186 ? -18.851 1.064 6.494 1.00 97.75 186 MET A C 1
ATOM 1353 O O . MET A 1 186 ? -19.215 1.931 7.288 1.00 97.75 186 MET A O 1
ATOM 1357 N N . GLU A 1 187 ? -19.128 1.145 5.193 1.00 94.88 187 GLU A N 1
ATOM 1358 C CA . GLU A 1 187 ? -19.899 2.248 4.590 1.00 94.88 187 GLU A CA 1
ATOM 1359 C C . GLU A 1 187 ? -21.315 2.372 5.187 1.00 94.88 187 GLU A C 1
ATOM 1361 O O . GLU A 1 187 ? -21.851 3.466 5.330 1.00 94.88 187 GLU A O 1
ATOM 1366 N N . SER A 1 188 ? -21.906 1.253 5.622 1.00 94.81 188 SER A N 1
ATOM 1367 C CA . SER A 1 188 ? -23.195 1.216 6.328 1.00 94.81 188 SER A CA 1
ATOM 1368 C C . SER A 1 188 ? -23.159 1.848 7.727 1.00 94.81 188 SER A C 1
ATOM 1370 O O . SER A 1 188 ? -24.206 1.983 8.362 1.00 94.81 188 SER A O 1
ATOM 1372 N N . GLY A 1 189 ? -21.970 2.184 8.238 1.00 94.62 189 GLY A N 1
ATOM 1373 C CA . GLY A 1 189 ? -21.731 2.561 9.629 1.00 94.62 189 GLY A CA 1
ATOM 1374 C C . GLY A 1 189 ? -21.612 1.369 10.584 1.00 94.62 189 GLY A C 1
ATOM 1375 O O . GLY A 1 189 ? -21.418 1.571 11.783 1.00 94.62 189 GLY A O 1
ATOM 1376 N N . GLU A 1 190 ? -21.723 0.135 10.081 1.00 97.50 190 GLU A N 1
ATOM 1377 C CA . GLU A 1 190 ? -21.466 -1.075 10.862 1.00 97.50 190 GLU A CA 1
ATOM 1378 C C . GLU A 1 190 ? -19.993 -1.143 11.279 1.00 97.50 190 GLU A C 1
ATOM 1380 O O . GLU A 1 190 ? -19.094 -0.864 10.484 1.00 97.50 190 GLU A O 1
ATOM 1385 N N . VAL A 1 191 ? -19.756 -1.536 12.531 1.00 98.12 191 VAL A N 1
ATOM 1386 C CA . VAL A 1 191 ? -18.415 -1.725 13.084 1.00 98.12 191 VAL A CA 1
ATOM 1387 C C . VAL A 1 191 ? -18.206 -3.203 13.371 1.00 98.12 191 VAL A C 1
ATOM 1389 O O . VAL A 1 191 ? -18.929 -3.791 14.175 1.00 98.12 191 VAL A O 1
ATOM 1392 N N . ILE A 1 192 ? -17.194 -3.788 12.738 1.00 97.94 192 ILE A N 1
ATOM 1393 C CA . ILE A 1 192 ? -16.803 -5.187 12.914 1.00 97.94 192 ILE A CA 1
ATOM 1394 C C . ILE A 1 192 ? -15.442 -5.207 13.601 1.00 97.94 192 ILE A C 1
ATOM 1396 O O . ILE A 1 192 ? -14.529 -4.503 13.182 1.00 97.94 192 ILE A O 1
ATOM 1400 N N . THR A 1 193 ? -15.286 -6.007 14.653 1.00 97.19 193 THR A N 1
ATOM 1401 C CA . THR A 1 193 ? -13.994 -6.191 15.326 1.00 97.19 193 THR A CA 1
ATOM 1402 C C . THR A 1 193 ? -13.544 -7.637 15.231 1.00 97.19 193 THR A C 1
ATOM 1404 O O . THR A 1 193 ? -14.348 -8.564 15.326 1.00 97.19 193 THR A O 1
ATOM 1407 N N . GLN A 1 194 ? -12.243 -7.825 15.045 1.00 96.50 194 GLN A N 1
ATOM 1408 C CA . GLN A 1 194 ? -11.606 -9.131 15.006 1.00 96.50 194 GLN A CA 1
ATOM 1409 C C . GLN A 1 194 ? -10.414 -9.103 15.953 1.00 96.50 194 GLN A C 1
ATOM 1411 O O . GLN A 1 194 ? -9.456 -8.373 15.712 1.00 96.50 194 GLN A O 1
ATOM 1416 N N . ALA A 1 195 ? -10.469 -9.905 17.018 1.00 96.06 195 ALA A N 1
ATOM 1417 C CA . ALA A 1 195 ? -9.339 -10.066 17.927 1.00 96.06 195 ALA A CA 1
ATOM 1418 C C . ALA A 1 195 ? -8.142 -10.689 17.194 1.00 96.06 195 ALA A C 1
ATOM 1420 O O . ALA A 1 195 ? -8.333 -11.523 16.297 1.00 96.06 195 ALA A O 1
ATOM 1421 N N . ALA A 1 196 ? -6.925 -10.313 17.594 1.00 93.38 196 ALA A N 1
ATOM 1422 C CA . ALA A 1 196 ? -5.717 -10.944 17.080 1.00 93.38 196 ALA A CA 1
ATOM 1423 C C . ALA A 1 196 ? -5.747 -12.447 17.374 1.00 93.38 196 ALA A C 1
ATOM 1425 O O . ALA A 1 196 ? -6.163 -12.887 18.450 1.00 93.38 196 ALA A O 1
ATOM 1426 N N . LEU A 1 197 ? -5.291 -13.242 16.408 1.00 89.19 197 LEU A N 1
ATOM 1427 C CA . LEU A 1 197 ? -5.035 -14.649 16.666 1.00 89.19 197 LEU A CA 1
ATOM 1428 C C . LEU A 1 197 ? -3.759 -14.762 17.508 1.00 89.19 197 LEU A C 1
ATOM 1430 O O . LEU A 1 197 ? -2.798 -14.034 17.246 1.00 89.19 197 LEU A O 1
ATOM 1434 N N . PRO A 1 198 ? -3.725 -15.659 18.507 1.00 82.31 198 PRO A N 1
ATOM 1435 C CA . PRO A 1 198 ? -2.494 -15.927 19.226 1.00 82.31 198 PRO A CA 1
ATOM 1436 C C . PRO A 1 198 ? -1.437 -16.412 18.231 1.00 82.31 198 PRO A C 1
ATOM 1438 O O . PRO A 1 198 ? -1.700 -17.303 17.419 1.00 82.31 198 PRO A O 1
ATOM 1441 N N . LEU A 1 199 ? -0.244 -15.821 18.292 1.00 73.81 199 LEU A N 1
ATOM 1442 C CA . LEU A 1 199 ? 0.927 -16.405 17.652 1.00 73.81 199 LEU A CA 1
ATOM 1443 C C . LEU A 1 199 ? 1.212 -17.707 18.407 1.00 73.81 199 LEU A C 1
ATOM 1445 O O . LEU A 1 199 ? 1.536 -17.680 19.593 1.00 73.81 199 LEU A O 1
ATOM 1449 N N . TYR A 1 200 ? 0.976 -18.844 17.758 1.00 59.12 200 TYR A N 1
ATOM 1450 C CA . TYR A 1 200 ? 1.433 -20.126 18.276 1.00 59.12 200 TYR A CA 1
ATOM 1451 C C . TYR A 1 200 ? 2.928 -20.228 17.963 1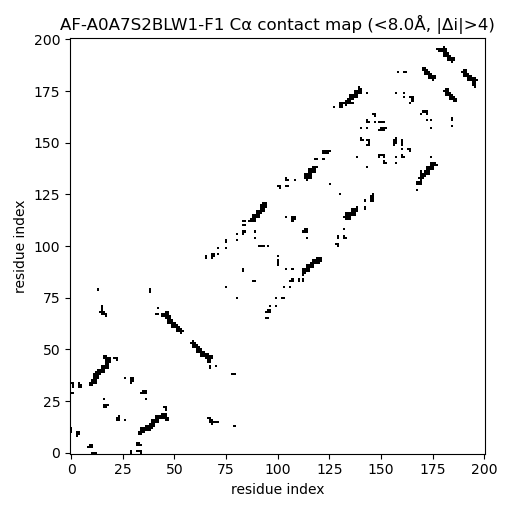.00 59.12 200 TYR A C 1
ATOM 1453 O O . TYR A 1 200 ? 3.295 -20.150 16.788 1.00 59.12 200 TYR A O 1
ATOM 1461 N N . ASP A 1 201 ? 3.752 -20.346 19.008 1.00 49.28 201 ASP A N 1
ATOM 1462 C CA . ASP A 1 201 ? 5.174 -20.704 18.900 1.00 49.28 201 ASP A CA 1
ATOM 1463 C C . ASP A 1 201 ? 5.359 -22.112 18.304 1.00 49.28 201 ASP A C 1
ATOM 1465 O O . ASP A 1 201 ? 4.575 -23.026 18.668 1.00 49.28 201 ASP A O 1
#

Organism: NCBI:txid236787

Solvent-accessible surface area (backbone atoms only — not comparable to full-atom values): 11002 Å² total; per-residue (Å²): 106,57,70,50,17,70,72,70,43,92,34,79,43,72,53,35,32,8,68,40,72,64,22,53,50,53,51,51,57,34,48,78,40,56,33,41,55,85,63,38,49,72,27,94,46,52,36,52,46,75,50,76,47,74,44,97,87,71,52,74,48,76,48,79,44,53,48,9,36,60,64,66,71,96,67,80,56,67,68,51,58,56,50,46,66,74,36,82,56,48,79,48,61,35,69,45,54,63,72,55,55,38,55,51,32,52,51,27,44,74,62,72,23,42,23,37,34,39,53,60,67,56,74,67,73,80,53,65,78,43,34,62,32,28,43,29,38,42,28,40,48,67,54,41,21,57,66,57,78,37,66,41,91,43,73,68,36,38,51,53,32,47,50,52,45,38,77,57,44,27,45,23,35,36,37,42,46,72,84,61,18,35,38,33,40,40,73,88,68,50,75,50,75,45,71,45,76,80,84,78,130

Nearest PDB structures (foldseek):
  6ils-assembly1_A  TM=9.581E-01  e=7.512E-22  Arabidopsis thaliana
  5bye-assembly1_B  TM=9.347E-01  e=6.667E-16  Homo sapiens
  5c3z-assembly1_B  TM=9.337E-01  e=7.090E-16  Homo sapiens
  7vtg-assembly1_A  TM=8.935E-01  e=1.197E-12  Escherichia coli
  7vtg-assembly1_B  TM=8.360E-01  e=1.354E-12  Escherichia coli

Sequence (201 aa):
AVAAAKMGAPVAFAGVFGGDSHGSMLRTTMDEAGVDTSLSMVSAGPNGQAIIVLEPTGANTILLVPGANNDWDVELPKDLLKSIEGASCVMLQREIPERINIAVAQHAKQCGVDVLMDVGGDDSPLPKEMLECITMCAPNETELQNLTEMPTSTREEILLAAKKLQEYGVNKVLVTLGSEGSMVLMESGEVITQAALPLYD

InterPro domains:
  IPR002139 Ribokinase/fructokinase [PR00990] (60-73)
  IPR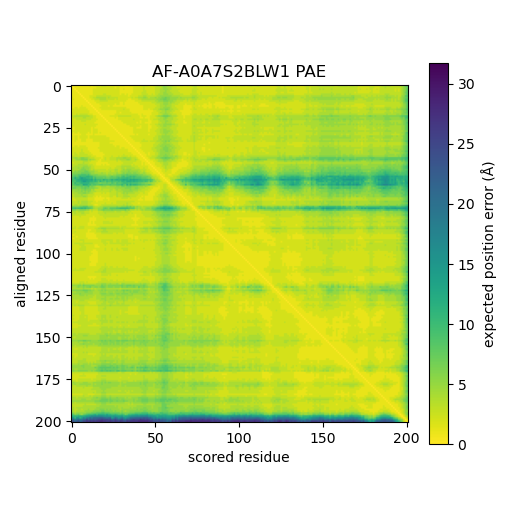002139 Ribokinase/fructokinase [PR00990] (129-144)
  IPR002139 Ribokinase/fructokinase [PR00990] (173-184)
  IPR011611 Carbohydrate kinase PfkB [PF00294] (1-195)
  IPR029056 Ribokinase-like [G3DSA:3.40.1190.20] (1-201)
  IPR029056 Ribokinase-like [SSF53613] (1-197)

Mean predicted aligned error: 3.72 Å

Foldseek 3Di:
DLVCLLVVDAAEDEAEFEPDPVSVVVVVVCVVSNYHDVNYHYDPKHGKDWDWDADPVRDIDIDTDLIRLAVDDLDRDPVLLVVLLPDQADEDEASHPLSVLLVSLVSNVVSVHAYEYEHPDDLDARDLSNLQSHQEYEEEQVSLCSRQVWHRPDPVRVLVSQVSSVVSRHQKYWYQHVQQGIWIQHNVRDIDGDGDDDDDD

pLDDT: mean 95.03, std 5.4, range [49.28, 98.69]

Radius of gyration: 17.78 Å; Cα contacts (8 Å, |Δi|>4): 372; chains: 1; bounding box: 45×36×46 Å